Protein AF-A0A931K8C9-F1 (afdb_monomer)

Foldseek 3Di:
DDLAQAFDWAQFALVLVQLLLQLLLLQQVQPPVQAANPDDADQAAFQVNSCSNRVDDDQQVRVVVVCVLQVHDDDSVLSCVQCPPRRPHGSNSVSVSSSVTHTQTEQDFDDDPRDTDQLVSLLSNLLNLVVVVVDPSVPADQADWCWVVCQVPVCSCSGVSCSNFRPLWAHKDFAQPQLVVLVVLLVVLVVLLVCCVVVVVVVSNVVSVVSNVVSVVSNVCSVPPNGTPTIDGPPDTGSSSSSVSSSVRRPPPDPPDPPDDDD

Radius of gyration: 22.92 Å; Cα contacts (8 Å, |Δi|>4): 379; chains: 1; bounding box: 67×32×74 Å

Mean predicted aligned error: 5.8 Å

Nearest PDB structures (foldseek):
  1f4m-assembly2_D  TM=9.626E-01  e=7.273E+00  Escherichia coli
  1f4n-assembly1_A  TM=9.643E-01  e=9.456E+00  Escherichia coli

pLDDT: mean 92.47, std 12.46, range [37.66, 98.75]

Sequence (263 aa):
MEVRYPTIDKPATPKYILAVLQDMQRQQCQHDPEANPGAKLSFETTVAEWRDACDLLGWRELGRAYNQLWAIACSDEDWRTVLEPASQRRLAEVCHLIAARVARPTVRPSRMLGSTCAPAGAFLTIRSLLHDAGAPACEIAPSTLLAPYTRRFTEVFLGPISRLAPGALPPVRILTPVYDAAIWGILVAVVCLLVGACSGAHLLTVSGVVLFASAYALTWYAARCLLPASVEFGELRTFRDLAVVVAGGSPAEPDAAADGGGM

Secondary structure (DSSP, 8-state):
--S--PPEEEE--HHHHHHHHHHHHHHHTTT-SSS-TT----TT-BHHHHHHHTTPPPHHHHHHHHHHHHT----HHHHHHHHSSTTT-BHHHHHHHHHTT-EEEEPPPEEETTEEEHHHHHHHHHHHHHHHTT--GGG--TTSBSHHHHHHSHHHIIIIIGGGSTTTSPPEEEE-HHHHHHHHHHHHHHHHHHHHHHHT-HHHHHHHHHHHHHHHHHHHHHHHH---SEEEETT--BHHHHHHHHHHHS-------------

Structure (mmCIF, N/CA/C/O backbone):
data_AF-A0A931K8C9-F1
#
_entry.id   AF-A0A931K8C9-F1
#
loop_
_atom_site.group_PDB
_atom_site.id
_atom_site.type_symbol
_atom_site.label_atom_id
_atom_site.label_alt_id
_atom_site.label_comp_id
_atom_site.label_asym_id
_atom_site.label_entity_id
_atom_site.label_seq_id
_atom_site.pdbx_PDB_ins_code
_atom_site.Cartn_x
_atom_site.Cartn_y
_atom_site.Cartn_z
_atom_site.occupancy
_atom_site.B_iso_or_equiv
_atom_site.auth_seq_id
_atom_site.auth_comp_id
_atom_site.auth_asym_id
_atom_site.auth_atom_id
_atom_site.pdbx_PDB_model_num
ATOM 1 N N . MET A 1 1 ? -1.424 -14.897 28.166 1.00 61.16 1 MET A N 1
ATOM 2 C CA . MET A 1 1 ? -2.207 -13.734 27.697 1.00 61.16 1 MET A CA 1
ATOM 3 C C . MET A 1 1 ? -2.709 -14.063 26.307 1.00 61.16 1 MET A C 1
ATOM 5 O O . MET A 1 1 ? -1.902 -14.500 25.497 1.00 61.16 1 MET A O 1
ATOM 9 N N . GLU A 1 2 ? -4.011 -13.947 26.060 1.00 68.62 2 GLU A N 1
ATOM 10 C CA . GLU A 1 2 ? -4.602 -14.310 24.769 1.00 68.62 2 GLU A CA 1
ATOM 11 C C . GLU A 1 2 ? -4.015 -13.425 23.655 1.00 68.62 2 GLU A C 1
ATOM 13 O O . GLU A 1 2 ? -3.914 -12.202 23.795 1.00 68.62 2 GLU A O 1
ATOM 18 N N . VAL A 1 3 ? -3.513 -14.059 22.593 1.00 79.00 3 VAL A N 1
ATOM 19 C CA . VAL A 1 3 ? -2.871 -13.362 21.466 1.00 79.00 3 VAL A CA 1
ATOM 20 C C . VAL A 1 3 ? -3.926 -12.756 20.540 1.00 79.00 3 VAL A C 1
ATOM 22 O O . VAL A 1 3 ? -3.682 -11.714 19.937 1.00 79.00 3 VAL A O 1
ATOM 25 N N . ARG A 1 4 ? -5.115 -13.367 20.496 1.00 86.38 4 ARG A N 1
ATOM 26 C CA . ARG A 1 4 ? -6.250 -12.888 19.716 1.00 86.38 4 ARG A CA 1
ATOM 27 C C . ARG A 1 4 ? -6.894 -11.693 20.397 1.00 86.38 4 ARG A C 1
ATOM 29 O O . ARG A 1 4 ? -7.417 -11.785 21.505 1.00 86.38 4 ARG A O 1
ATOM 36 N N . TYR A 1 5 ? -6.862 -10.573 19.698 1.00 87.56 5 TYR A N 1
ATOM 37 C CA . TYR A 1 5 ? -7.519 -9.342 20.097 1.00 87.56 5 TYR A CA 1
ATOM 38 C C . TYR A 1 5 ? -8.038 -8.670 18.822 1.00 87.56 5 TYR A C 1
ATOM 40 O O . TYR A 1 5 ? -7.409 -7.737 18.317 1.00 87.56 5 TYR A O 1
ATOM 48 N N . PRO A 1 6 ? -9.125 -9.214 18.239 1.00 89.19 6 PRO A N 1
ATOM 49 C CA . PRO A 1 6 ? -9.592 -8.793 16.929 1.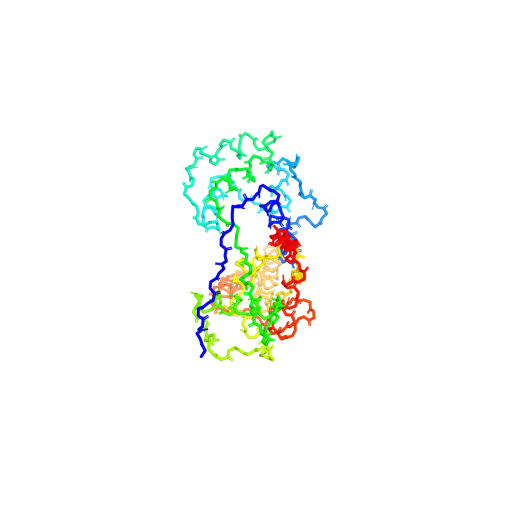00 89.19 6 PRO A CA 1
ATOM 50 C C . PRO A 1 6 ? -10.070 -7.341 16.956 1.00 89.19 6 PRO A C 1
ATOM 52 O O . PRO A 1 6 ? -10.457 -6.803 18.002 1.00 89.19 6 PRO A O 1
ATOM 55 N N . THR A 1 7 ? -10.059 -6.724 15.780 1.00 90.75 7 THR A N 1
ATOM 56 C CA . THR A 1 7 ? -10.667 -5.415 15.546 1.00 90.75 7 THR A CA 1
ATOM 57 C C . THR A 1 7 ? -12.168 -5.452 15.815 1.00 90.75 7 THR A C 1
ATOM 59 O O . THR A 1 7 ? -12.806 -6.503 15.771 1.00 90.75 7 THR A O 1
ATOM 62 N N . ILE A 1 8 ? -12.741 -4.280 16.088 1.00 90.69 8 ILE A N 1
ATOM 63 C CA . ILE A 1 8 ? -14.188 -4.086 16.018 1.00 90.69 8 ILE A CA 1
ATOM 64 C C . ILE A 1 8 ? -14.510 -3.568 14.623 1.00 90.69 8 ILE A C 1
ATOM 66 O O . ILE A 1 8 ? -13.986 -2.530 14.206 1.00 90.69 8 ILE A O 1
ATOM 70 N N . ASP A 1 9 ? -15.397 -4.268 13.935 1.00 92.00 9 ASP A N 1
ATOM 71 C CA . ASP A 1 9 ? -15.850 -3.897 12.605 1.00 92.00 9 ASP A CA 1
ATOM 72 C C . ASP A 1 9 ? -16.972 -2.863 12.706 1.00 92.00 9 ASP A C 1
ATOM 74 O O . ASP A 1 9 ? -18.010 -3.092 13.330 1.00 92.00 9 ASP A O 1
ATOM 78 N N . LYS A 1 10 ? -16.751 -1.694 12.100 1.00 92.19 10 LYS A N 1
ATOM 79 C CA . LYS A 1 10 ? -17.771 -0.654 11.920 1.00 92.19 10 LYS A CA 1
ATOM 80 C C . LYS A 1 10 ? -18.130 -0.537 10.438 1.00 92.19 10 LYS A C 1
ATOM 82 O O . LYS A 1 10 ? -17.285 -0.836 9.598 1.00 92.19 10 LYS A O 1
ATOM 87 N N . PRO A 1 11 ? -19.325 -0.052 10.070 1.00 94.06 11 PRO A N 1
ATOM 88 C CA . PRO A 1 11 ? -19.611 0.289 8.679 1.00 94.06 11 PRO A CA 1
ATOM 89 C C . PRO A 1 11 ? -18.558 1.261 8.129 1.00 94.06 11 PRO A C 1
ATOM 91 O O . PRO A 1 11 ? -18.242 2.274 8.764 1.00 94.06 11 PRO A O 1
ATOM 94 N N . ALA A 1 12 ? -17.984 0.951 6.967 1.00 96.31 12 ALA A N 1
ATOM 95 C CA . ALA A 1 12 ? -17.083 1.882 6.306 1.00 96.31 12 ALA A CA 1
ATOM 96 C C . ALA A 1 12 ? -17.859 3.061 5.710 1.00 96.31 12 ALA A C 1
ATOM 98 O O . ALA A 1 12 ? -19.031 2.963 5.355 1.00 96.31 12 ALA A O 1
ATOM 99 N N . THR A 1 13 ? -17.179 4.199 5.579 1.00 97.69 13 THR A N 1
ATOM 100 C CA . THR A 1 13 ? -17.722 5.379 4.899 1.00 97.69 13 THR A CA 1
ATOM 101 C C . THR A 1 13 ? -16.870 5.706 3.676 1.00 97.69 13 THR A C 1
ATOM 103 O O . THR A 1 13 ? -15.667 5.435 3.692 1.00 97.69 13 THR A O 1
ATOM 106 N N . PRO A 1 14 ? -17.425 6.361 2.642 1.00 98.44 14 PRO A N 1
ATOM 107 C CA . PRO A 1 14 ? -16.633 6.820 1.500 1.00 98.44 14 PRO A CA 1
ATOM 108 C C . PRO A 1 14 ? -15.454 7.712 1.915 1.00 98.44 14 PRO A C 1
ATOM 110 O O . PRO A 1 14 ? -14.390 7.650 1.309 1.00 98.44 14 PRO A O 1
ATOM 113 N N . LYS A 1 15 ? -15.613 8.503 2.989 1.00 98.25 15 LYS A N 1
ATOM 114 C CA . LYS A 1 15 ? -14.540 9.338 3.562 1.00 98.25 15 LYS A CA 1
ATOM 115 C C . LYS A 1 15 ? -13.397 8.502 4.127 1.00 98.25 15 LYS A C 1
ATOM 117 O O . LYS A 1 15 ? -12.242 8.854 3.929 1.00 98.25 15 LYS A O 1
ATOM 122 N N . TYR A 1 16 ? -13.714 7.400 4.807 1.00 97.94 16 TYR A N 1
ATOM 123 C CA . TYR A 1 16 ? -12.700 6.464 5.282 1.00 97.94 16 TYR A CA 1
ATOM 124 C C . TYR A 1 16 ? -11.946 5.816 4.114 1.00 97.94 16 TYR A C 1
ATOM 126 O O . TYR A 1 16 ? -10.721 5.775 4.146 1.00 97.94 16 TYR A O 1
ATOM 134 N N . ILE A 1 17 ? -12.655 5.376 3.067 1.00 98.50 17 ILE A N 1
ATOM 135 C CA . ILE A 1 17 ? -12.011 4.789 1.883 1.00 98.50 17 ILE A CA 1
ATOM 136 C C . ILE A 1 17 ? -11.087 5.802 1.207 1.00 98.50 17 ILE A C 1
ATOM 138 O O . ILE A 1 17 ? -9.930 5.481 0.957 1.00 98.50 17 ILE A O 1
ATOM 142 N N . LEU A 1 18 ? -11.546 7.041 0.999 1.00 98.62 18 LEU A N 1
ATOM 143 C CA . LEU A 1 18 ? -10.706 8.104 0.446 1.00 98.62 18 LEU A CA 1
ATOM 144 C C . LEU A 1 18 ? -9.451 8.344 1.300 1.00 98.62 18 LEU A C 1
ATOM 146 O O . LEU A 1 18 ? -8.366 8.469 0.743 1.00 98.62 18 LEU A O 1
ATOM 150 N N . ALA A 1 19 ? -9.576 8.359 2.630 1.00 98.19 19 ALA A N 1
ATOM 151 C CA . ALA A 1 19 ? -8.429 8.521 3.525 1.00 98.19 19 ALA A CA 1
ATOM 152 C C . ALA A 1 19 ? -7.418 7.367 3.398 1.00 98.19 19 ALA A C 1
ATOM 154 O O . ALA A 1 19 ? -6.213 7.605 3.434 1.00 98.19 19 ALA A O 1
ATOM 155 N N . VAL A 1 20 ? -7.888 6.128 3.201 1.00 98.12 20 VAL A N 1
ATOM 156 C CA . VAL A 1 20 ? -7.007 4.981 2.920 1.00 98.12 20 VAL A CA 1
ATOM 157 C C . VAL A 1 20 ? -6.306 5.146 1.574 1.00 98.12 20 VAL A C 1
ATOM 159 O O . VAL A 1 20 ? -5.100 4.950 1.507 1.00 98.12 20 VAL A O 1
ATOM 162 N N . LEU A 1 21 ? -7.017 5.556 0.520 1.00 98.12 21 LEU A N 1
ATOM 163 C CA . LEU A 1 21 ? -6.417 5.784 -0.801 1.00 98.12 21 LEU A CA 1
ATOM 164 C C . LEU A 1 21 ? -5.355 6.891 -0.776 1.00 98.12 21 LEU A C 1
ATOM 166 O O . LEU A 1 21 ? -4.286 6.734 -1.358 1.00 98.12 21 LEU A O 1
ATOM 170 N N . GLN A 1 22 ? -5.632 7.988 -0.070 1.00 98.25 22 GLN A N 1
ATOM 171 C CA . GLN A 1 22 ? -4.677 9.077 0.139 1.00 98.25 22 GLN A CA 1
ATOM 172 C C . GLN A 1 22 ? -3.433 8.600 0.895 1.00 98.25 22 GLN A C 1
ATOM 174 O O . GLN A 1 22 ? -2.314 8.970 0.541 1.00 98.25 22 GLN A O 1
ATOM 179 N N . ASP A 1 23 ? -3.609 7.772 1.929 1.00 97.69 23 ASP A N 1
ATOM 180 C CA . ASP A 1 23 ? -2.483 7.202 2.667 1.00 97.69 23 ASP A CA 1
ATOM 181 C C . ASP A 1 23 ? -1.665 6.242 1.794 1.00 97.69 23 ASP A C 1
ATOM 183 O O . ASP A 1 23 ? -0.441 6.337 1.758 1.00 97.69 23 ASP A O 1
ATOM 187 N N . MET A 1 24 ? -2.327 5.378 1.019 1.00 96.94 24 MET A N 1
ATOM 188 C CA . MET A 1 24 ? -1.664 4.481 0.070 1.00 96.94 24 MET A CA 1
ATOM 189 C C . MET A 1 24 ? -0.827 5.256 -0.948 1.00 96.94 24 MET A C 1
ATOM 191 O O . MET A 1 24 ? 0.353 4.953 -1.090 1.00 96.94 24 MET A O 1
ATOM 195 N N . GLN A 1 25 ? -1.387 6.294 -1.579 1.00 96.94 25 GLN A N 1
ATOM 196 C CA . GLN A 1 25 ? -0.639 7.166 -2.490 1.00 96.94 25 GLN A CA 1
ATOM 197 C C . GLN A 1 25 ? 0.575 7.783 -1.783 1.00 96.94 25 GLN A C 1
ATOM 199 O O . GLN A 1 25 ? 1.693 7.720 -2.287 1.00 96.94 25 GLN A O 1
ATOM 204 N N . ARG A 1 26 ? 0.379 8.355 -0.589 1.00 96.44 26 ARG A N 1
ATOM 205 C CA . ARG A 1 26 ? 1.457 8.985 0.186 1.00 96.44 26 ARG A CA 1
ATOM 206 C C . ARG A 1 26 ? 2.614 8.018 0.462 1.00 96.44 26 ARG A C 1
ATOM 208 O O . ARG A 1 26 ? 3.772 8.437 0.412 1.00 96.44 26 ARG A O 1
ATOM 215 N N . GLN A 1 27 ? 2.305 6.757 0.767 1.00 96.62 27 GLN A N 1
ATOM 216 C CA . GLN A 1 27 ? 3.305 5.710 0.990 1.00 96.62 27 GLN A CA 1
ATOM 217 C C . GLN A 1 27 ? 3.942 5.224 -0.321 1.00 96.62 27 GLN A C 1
ATOM 219 O O . GLN A 1 27 ? 5.152 5.003 -0.355 1.00 96.62 27 GLN A O 1
ATOM 224 N N . GLN A 1 28 ? 3.163 5.102 -1.400 1.00 95.44 28 GLN A N 1
ATOM 225 C CA . GLN A 1 28 ? 3.636 4.708 -2.731 1.00 95.44 28 GLN A CA 1
ATOM 226 C C . GLN A 1 28 ? 4.671 5.696 -3.279 1.00 95.44 28 GLN A C 1
ATOM 228 O O . GLN A 1 28 ? 5.755 5.277 -3.678 1.00 95.44 28 GLN A O 1
ATOM 233 N N . CYS A 1 29 ? 4.424 7.004 -3.156 1.00 95.81 29 CYS A N 1
ATOM 234 C CA . CYS A 1 29 ? 5.359 8.054 -3.581 1.00 95.81 29 CYS A CA 1
ATOM 235 C C . CYS A 1 29 ? 6.737 8.005 -2.882 1.00 95.81 29 CYS A C 1
ATOM 237 O O . CYS A 1 29 ? 7.622 8.780 -3.234 1.00 95.81 29 CYS A O 1
ATOM 239 N N . GLN A 1 30 ? 6.934 7.157 -1.862 1.00 94.94 30 GLN A N 1
ATOM 240 C CA . GLN A 1 30 ? 8.249 6.965 -1.235 1.00 94.94 30 GLN A CA 1
ATOM 241 C C . GLN A 1 30 ? 9.162 6.004 -2.003 1.00 94.94 30 GLN A C 1
ATOM 243 O O . GLN A 1 30 ? 10.367 5.999 -1.757 1.00 94.94 30 GLN A O 1
ATOM 248 N N . HIS A 1 31 ? 8.608 5.157 -2.870 1.00 89.56 31 HIS A N 1
ATOM 249 C CA . HIS A 1 31 ? 9.360 4.085 -3.529 1.00 89.56 31 HIS A CA 1
ATOM 250 C C . HIS A 1 31 ? 9.002 3.885 -5.002 1.00 89.56 31 HIS A C 1
ATOM 252 O O . HIS A 1 31 ? 9.766 3.243 -5.718 1.00 89.56 31 HIS A O 1
ATOM 258 N N . ASP A 1 32 ? 7.887 4.445 -5.456 1.00 91.50 32 ASP A N 1
ATOM 259 C CA . ASP A 1 32 ? 7.5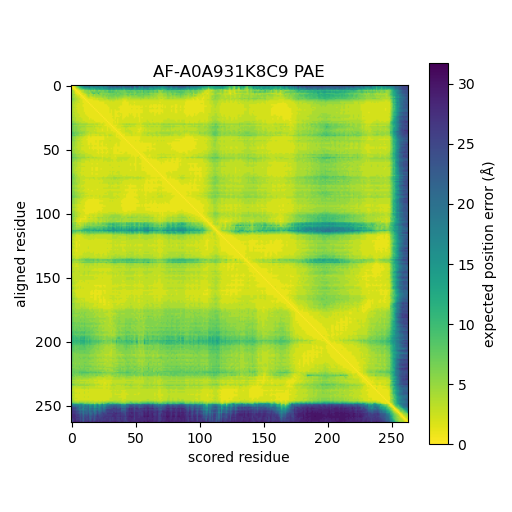00 4.469 -6.857 1.00 91.50 32 ASP A CA 1
ATOM 260 C C . ASP A 1 32 ? 7.856 5.834 -7.479 1.00 91.50 32 ASP A C 1
ATOM 262 O O . ASP A 1 32 ? 7.278 6.850 -7.076 1.00 91.50 32 ASP A O 1
ATOM 266 N N . PRO A 1 33 ? 8.822 5.893 -8.416 1.00 88.88 33 PRO A N 1
ATOM 267 C CA . PRO A 1 33 ? 9.215 7.138 -9.070 1.00 88.88 33 PRO A CA 1
ATOM 268 C C . PRO A 1 33 ? 8.173 7.668 -10.065 1.00 88.88 33 PRO A C 1
ATOM 270 O O . PRO A 1 33 ? 8.271 8.833 -10.450 1.00 88.88 33 PRO A O 1
ATOM 273 N N . GLU A 1 34 ? 7.216 6.843 -10.500 1.00 93.06 34 GLU A N 1
ATOM 274 C CA . GLU A 1 34 ? 6.160 7.238 -11.441 1.00 93.06 34 GLU A CA 1
ATOM 275 C C . GLU A 1 34 ? 4.955 7.852 -10.711 1.00 93.06 34 GLU A C 1
ATOM 277 O O . GLU A 1 34 ? 4.233 8.679 -11.272 1.00 93.06 34 GLU A O 1
ATOM 282 N N . ALA A 1 35 ? 4.785 7.546 -9.420 1.00 94.62 35 ALA A N 1
ATOM 283 C CA . ALA A 1 35 ? 3.744 8.141 -8.591 1.00 94.62 35 ALA A CA 1
ATOM 284 C C . ALA A 1 35 ? 3.976 9.648 -8.359 1.00 94.62 35 ALA A C 1
ATOM 286 O O . ALA A 1 35 ? 5.061 10.098 -7.985 1.00 94.62 35 ALA A O 1
ATOM 287 N N . ASN A 1 36 ? 2.922 10.452 -8.521 1.00 94.88 36 ASN A N 1
ATOM 288 C CA . ASN A 1 36 ? 2.998 11.908 -8.425 1.00 94.88 36 ASN A CA 1
ATOM 289 C C . ASN A 1 36 ? 2.838 12.391 -6.964 1.00 94.88 36 ASN A C 1
ATOM 291 O O . ASN A 1 36 ? 1.717 12.385 -6.435 1.00 94.88 36 ASN A O 1
ATOM 295 N N . PRO A 1 37 ? 3.897 12.914 -6.308 1.00 93.25 37 PRO A N 1
ATOM 296 C CA . PRO A 1 37 ? 3.817 13.395 -4.926 1.00 93.25 37 PRO A CA 1
ATOM 297 C C . PRO A 1 37 ? 3.020 14.700 -4.771 1.00 93.25 37 PRO A C 1
ATOM 299 O O . PRO A 1 37 ? 2.624 15.051 -3.660 1.00 93.25 37 PRO A O 1
ATOM 302 N N . GLY A 1 38 ? 2.799 15.444 -5.860 1.00 93.94 38 GLY A N 1
ATOM 303 C CA . GLY A 1 38 ? 2.030 16.689 -5.864 1.00 93.94 38 GLY A CA 1
ATOM 304 C C . GLY A 1 38 ? 0.522 16.487 -6.029 1.00 93.94 38 GLY A C 1
ATOM 305 O O . GLY A 1 38 ? -0.252 17.403 -5.735 1.00 93.94 38 GLY A O 1
ATOM 306 N N . ALA A 1 39 ? 0.091 15.308 -6.483 1.00 95.62 39 ALA A N 1
ATOM 307 C CA . ALA A 1 39 ? -1.319 15.011 -6.683 1.00 95.62 39 ALA A CA 1
ATOM 308 C C . ALA A 1 39 ? -2.050 14.884 -5.339 1.00 95.62 39 ALA A C 1
ATOM 310 O O . ALA A 1 39 ? -1.593 14.206 -4.419 1.00 95.62 39 ALA A O 1
ATOM 311 N N . LYS A 1 40 ? -3.214 15.529 -5.228 1.00 95.69 40 LYS A N 1
ATOM 312 C CA . LYS A 1 40 ? -4.066 15.492 -4.032 1.00 95.69 40 LYS A CA 1
ATOM 313 C C . LYS A 1 40 ? -5.382 14.817 -4.377 1.00 95.69 40 LYS A C 1
ATOM 315 O O . LYS A 1 40 ? -6.267 15.450 -4.950 1.00 95.69 40 LYS A O 1
ATOM 320 N N . LEU A 1 41 ? -5.509 13.542 -4.021 1.00 98.12 41 LEU A N 1
ATOM 321 C CA . LEU A 1 41 ? -6.743 12.803 -4.264 1.00 98.12 41 LEU A CA 1
ATOM 322 C C . LEU A 1 41 ? -7.892 13.397 -3.450 1.00 98.12 41 LEU A C 1
ATOM 324 O O . LEU A 1 41 ? -7.760 13.691 -2.261 1.00 98.12 41 LEU A O 1
ATOM 328 N N . SER A 1 42 ? -9.038 13.550 -4.094 1.00 98.56 42 SER A N 1
ATOM 329 C CA . SER A 1 42 ? -10.290 13.991 -3.492 1.00 98.56 42 SER A CA 1
ATOM 330 C C . SER A 1 42 ? -11.449 13.229 -4.127 1.00 98.56 42 SER A C 1
ATOM 332 O O . SER A 1 42 ? -11.263 12.496 -5.095 1.00 98.56 42 SER A O 1
ATOM 334 N N . PHE A 1 43 ? -12.667 13.420 -3.625 1.00 98.75 43 PHE A N 1
ATOM 335 C CA . PHE A 1 43 ? -13.854 12.859 -4.273 1.00 98.75 43 PHE A CA 1
ATOM 336 C C . PHE A 1 43 ? -14.069 13.367 -5.700 1.00 98.75 43 PHE A C 1
ATOM 338 O O . PHE A 1 43 ? -14.664 12.657 -6.505 1.00 98.75 43 PHE A O 1
ATOM 345 N N . GLU A 1 44 ? -13.560 14.559 -6.011 1.00 98.62 44 GLU A N 1
ATOM 346 C CA . GLU A 1 44 ? -13.699 15.176 -7.325 1.00 98.62 44 GLU A CA 1
ATOM 347 C C . GLU A 1 44 ? -12.669 14.674 -8.337 1.00 98.62 44 GLU A C 1
ATOM 349 O O . GLU A 1 44 ? -12.894 14.827 -9.536 1.00 98.62 44 GLU A O 1
ATOM 354 N N . THR A 1 45 ? -11.580 14.054 -7.875 1.00 98.69 45 THR A N 1
ATOM 355 C CA . THR A 1 45 ? -10.538 13.493 -8.740 1.00 98.69 45 THR A CA 1
ATOM 356 C C . THR A 1 45 ? -11.145 12.457 -9.680 1.00 98.69 45 THR A C 1
ATOM 358 O O . THR A 1 45 ? -11.857 11.548 -9.243 1.00 98.69 45 THR A O 1
ATOM 361 N N . THR A 1 46 ? -10.884 12.596 -10.975 1.00 98.75 46 THR A N 1
ATOM 362 C CA . THR A 1 46 ? -11.322 11.624 -11.978 1.00 98.75 46 THR A CA 1
ATOM 363 C C . THR A 1 46 ? -10.528 10.325 -11.857 1.00 98.75 46 THR A C 1
ATOM 365 O O . THR A 1 46 ? -9.413 10.298 -11.337 1.00 98.75 46 THR A O 1
ATOM 368 N N . VAL A 1 47 ? -11.078 9.220 -12.357 1.00 98.69 47 VAL A N 1
ATOM 369 C CA . VAL A 1 47 ? -10.366 7.935 -12.370 1.00 98.69 47 VAL A CA 1
ATOM 370 C C . VAL A 1 47 ? -9.102 8.018 -13.231 1.00 98.69 47 VAL A C 1
ATOM 372 O O . VAL A 1 47 ? -8.096 7.421 -12.868 1.00 98.69 47 VAL A O 1
ATOM 375 N N . ALA A 1 48 ? -9.116 8.781 -14.326 1.00 98.56 48 ALA A N 1
ATOM 376 C CA . ALA A 1 48 ? -7.935 9.010 -15.157 1.00 98.56 48 ALA A CA 1
ATOM 377 C C . ALA A 1 48 ? -6.815 9.720 -14.378 1.00 98.56 48 ALA A C 1
ATOM 379 O O . ALA A 1 48 ? -5.696 9.219 -14.350 1.00 98.56 48 ALA A O 1
ATOM 380 N N . GLU A 1 49 ? -7.125 10.826 -13.693 1.00 98.56 49 GLU A N 1
ATOM 381 C CA . GLU A 1 49 ? -6.157 11.550 -12.852 1.00 98.56 49 GLU A CA 1
ATOM 382 C C . GLU A 1 49 ? -5.649 10.693 -11.694 1.00 98.56 49 GLU A C 1
ATOM 384 O O . GLU A 1 49 ? -4.477 10.753 -11.345 1.00 98.56 49 GLU A O 1
ATOM 389 N N . TRP A 1 50 ? -6.522 9.890 -11.084 1.00 98.44 50 TRP A N 1
ATOM 390 C CA . TRP A 1 50 ? -6.124 8.984 -10.014 1.00 98.44 50 TRP A CA 1
ATOM 391 C C . TRP A 1 50 ? -5.168 7.895 -10.510 1.00 98.44 50 TRP A C 1
ATOM 393 O O . TRP A 1 50 ? -4.176 7.615 -9.840 1.00 98.44 50 TRP A O 1
ATOM 403 N N . ARG A 1 51 ? -5.440 7.299 -11.680 1.00 97.94 51 ARG A N 1
ATOM 404 C CA . ARG A 1 51 ? -4.539 6.303 -12.275 1.00 97.94 51 ARG A CA 1
ATOM 405 C C . ARG A 1 51 ? -3.183 6.899 -12.612 1.00 97.94 51 ARG A C 1
ATOM 407 O O . ARG A 1 51 ? -2.185 6.286 -12.269 1.00 97.94 51 ARG A O 1
ATOM 414 N N . ASP A 1 52 ? -3.165 8.082 -13.214 1.00 97.62 52 ASP A N 1
ATOM 415 C CA . ASP A 1 52 ? -1.935 8.813 -13.530 1.00 97.62 52 ASP A CA 1
ATOM 416 C C . ASP A 1 52 ? -1.143 9.164 -12.259 1.00 97.62 52 ASP A C 1
ATOM 418 O O . ASP A 1 52 ? 0.050 8.907 -12.161 1.00 97.62 52 ASP A O 1
ATOM 422 N N . ALA A 1 53 ? -1.822 9.660 -11.222 1.00 97.25 53 ALA A N 1
ATOM 423 C CA . ALA A 1 53 ? -1.182 10.056 -9.970 1.00 97.25 53 ALA A CA 1
ATOM 424 C C . ALA A 1 53 ? -0.531 8.900 -9.194 1.00 97.25 53 ALA A C 1
ATOM 426 O O . ALA A 1 53 ? 0.332 9.153 -8.350 1.00 97.25 53 ALA A O 1
ATOM 427 N N . CYS A 1 54 ? -0.978 7.665 -9.413 1.00 96.75 54 CYS A N 1
ATOM 428 C CA . CYS A 1 54 ? -0.565 6.489 -8.651 1.00 96.75 54 CYS A CA 1
ATOM 429 C C . CYS A 1 54 ? -0.038 5.356 -9.548 1.00 96.75 54 CYS A C 1
ATOM 431 O O . CYS A 1 54 ? -0.065 4.215 -9.097 1.00 96.75 54 CYS A O 1
ATOM 433 N N . ASP A 1 55 ? 0.347 5.645 -10.798 1.00 96.25 55 ASP A N 1
ATOM 434 C CA . ASP A 1 55 ? 0.781 4.655 -11.803 1.00 96.25 55 ASP A CA 1
ATOM 435 C C . ASP A 1 55 ? -0.058 3.355 -11.785 1.00 96.25 55 ASP A C 1
ATOM 437 O O . ASP A 1 55 ? 0.411 2.233 -11.581 1.00 96.25 55 ASP A O 1
ATOM 441 N N . LEU A 1 56 ? -1.383 3.508 -11.870 1.00 95.88 56 LEU A N 1
ATOM 442 C CA . LEU A 1 56 ? -2.296 2.376 -11.716 1.00 95.88 56 LEU A CA 1
ATOM 443 C C . LEU A 1 56 ? -2.579 1.676 -13.043 1.00 95.88 56 LEU A C 1
ATOM 445 O O . LEU A 1 56 ? -2.729 2.282 -14.104 1.00 95.88 56 LEU A O 1
ATOM 449 N N . LEU A 1 57 ? -2.811 0.369 -12.926 1.00 95.38 57 LEU A N 1
ATOM 450 C CA . LEU A 1 57 ? -3.229 -0.506 -14.016 1.00 95.38 57 LEU A CA 1
ATOM 451 C C . LEU A 1 57 ? -4.566 -0.083 -14.659 1.00 95.38 57 LEU A C 1
ATOM 453 O O . LEU A 1 57 ? -5.365 0.689 -14.117 1.00 95.38 57 LEU A O 1
ATOM 457 N N . GLY A 1 58 ? -4.856 -0.696 -15.810 1.00 96.31 58 GLY A N 1
ATOM 458 C CA . GLY A 1 58 ? -6.161 -0.622 -16.464 1.00 96.31 58 GLY A CA 1
ATOM 459 C C . GLY A 1 58 ? -7.316 -1.093 -15.569 1.00 96.31 58 GLY A C 1
ATOM 460 O O . GLY A 1 58 ? -7.133 -1.809 -14.585 1.00 96.31 58 GLY A O 1
ATOM 461 N N . TRP A 1 59 ? -8.543 -0.685 -15.913 1.00 98.00 59 TRP A N 1
ATOM 462 C CA . TRP A 1 59 ? -9.710 -0.814 -15.028 1.00 98.00 59 TRP A CA 1
ATOM 463 C C . TRP A 1 59 ? -9.994 -2.237 -14.534 1.00 98.00 59 TRP A C 1
ATOM 465 O O . TRP A 1 59 ? -10.459 -2.406 -13.408 1.00 98.00 59 TRP A O 1
ATOM 475 N N . ARG A 1 60 ? -9.740 -3.258 -15.359 1.00 97.94 60 ARG A N 1
ATOM 476 C CA . ARG A 1 60 ? -10.083 -4.646 -15.032 1.00 97.94 60 ARG A CA 1
ATOM 477 C C . ARG A 1 60 ? -9.115 -5.214 -14.003 1.00 97.94 60 ARG A C 1
ATOM 479 O O . ARG A 1 60 ? -9.533 -5.787 -13.001 1.00 97.94 60 ARG A O 1
ATOM 486 N N . GLU A 1 61 ? -7.825 -5.037 -14.243 1.00 98.19 61 GLU A N 1
ATOM 487 C CA . GLU A 1 61 ? -6.754 -5.449 -13.344 1.00 98.19 61 GLU A CA 1
ATOM 488 C C . GLU A 1 61 ? -6.832 -4.659 -12.036 1.00 98.19 61 GLU A C 1
ATOM 490 O O . GLU A 1 61 ? -6.744 -5.251 -10.961 1.00 98.19 61 GLU A O 1
ATOM 495 N N . LEU A 1 62 ? -7.113 -3.354 -12.125 1.00 97.75 62 LEU A N 1
ATOM 496 C CA . LEU A 1 62 ? -7.341 -2.494 -10.971 1.00 97.75 62 LEU A CA 1
ATOM 497 C C . LEU A 1 62 ? -8.520 -2.991 -10.124 1.00 97.75 62 LEU A C 1
ATOM 499 O O . LEU A 1 62 ? -8.355 -3.222 -8.931 1.00 97.75 62 LEU A O 1
ATOM 503 N N . GLY A 1 63 ? -9.688 -3.242 -10.722 1.00 98.06 63 GLY A N 1
ATOM 504 C CA . GLY A 1 63 ? -10.847 -3.771 -9.995 1.00 98.06 63 GLY A CA 1
ATOM 505 C C . GLY A 1 63 ? -10.552 -5.095 -9.277 1.00 98.06 63 GLY A C 1
ATOM 506 O O . GLY A 1 63 ? -10.902 -5.277 -8.110 1.00 98.06 63 GLY A O 1
ATOM 507 N N . ARG A 1 64 ? -9.819 -6.008 -9.926 1.00 97.69 64 ARG A N 1
ATOM 508 C CA . ARG A 1 64 ? -9.399 -7.283 -9.315 1.00 97.69 64 ARG A CA 1
ATOM 509 C C . ARG A 1 64 ? -8.412 -7.091 -8.166 1.00 97.69 64 ARG A C 1
ATOM 511 O O . ARG A 1 64 ? -8.564 -7.747 -7.137 1.00 97.69 64 ARG A O 1
ATOM 518 N N . ALA A 1 65 ? -7.444 -6.189 -8.315 1.00 96.88 65 ALA A N 1
ATOM 519 C CA . ALA A 1 65 ? -6.521 -5.838 -7.240 1.00 96.88 65 ALA A CA 1
ATOM 520 C C . ALA A 1 65 ? -7.279 -5.260 -6.033 1.00 96.88 65 ALA A C 1
ATOM 522 O O . ALA A 1 65 ? -7.016 -5.638 -4.894 1.00 96.88 65 ALA A O 1
ATOM 523 N N . TYR A 1 66 ? -8.293 -4.425 -6.275 1.00 97.38 66 TYR A N 1
ATOM 524 C CA . TYR A 1 66 ? -9.140 -3.872 -5.218 1.00 97.38 66 TYR A CA 1
ATOM 525 C C . TYR A 1 66 ? -10.036 -4.924 -4.554 1.00 97.38 66 TYR A C 1
ATOM 527 O O . TYR A 1 66 ? -10.178 -4.902 -3.333 1.00 97.38 66 TYR A O 1
ATOM 535 N N . ASN A 1 67 ? -10.573 -5.894 -5.300 1.00 97.94 67 ASN A N 1
ATOM 536 C CA . ASN A 1 67 ? -11.261 -7.045 -4.706 1.00 97.94 67 ASN A CA 1
ATOM 537 C C . ASN A 1 67 ? -10.356 -7.791 -3.711 1.00 97.94 67 ASN A C 1
ATOM 539 O O . ASN A 1 67 ? -10.795 -8.114 -2.610 1.00 97.94 67 ASN A O 1
ATOM 543 N N . GLN A 1 68 ? -9.086 -8.018 -4.064 1.00 95.62 68 GLN A N 1
ATOM 544 C CA . GLN A 1 68 ? -8.119 -8.682 -3.182 1.00 95.62 68 GLN A CA 1
ATOM 545 C C . GLN A 1 68 ? -7.763 -7.818 -1.966 1.00 95.62 68 GLN A C 1
ATOM 547 O O . GLN A 1 68 ? -7.852 -8.285 -0.832 1.00 95.62 68 GLN A O 1
ATOM 552 N N . LEU A 1 69 ? -7.419 -6.546 -2.187 1.00 94.75 69 LEU A N 1
ATOM 553 C CA . LEU A 1 69 ? -7.019 -5.604 -1.136 1.00 94.75 69 LEU A CA 1
ATOM 554 C C . LEU A 1 69 ? -8.098 -5.426 -0.056 1.00 94.75 69 LEU A C 1
ATOM 556 O O . LEU A 1 69 ? -7.804 -5.346 1.144 1.00 94.75 69 LEU A O 1
ATOM 560 N N . TRP A 1 70 ? -9.354 -5.344 -0.491 1.00 95.25 70 TRP A N 1
ATOM 561 C CA . TRP A 1 70 ? -10.508 -5.102 0.369 1.00 95.25 70 TRP A CA 1
ATOM 562 C C . TRP A 1 70 ? -11.254 -6.372 0.774 1.00 95.25 70 TRP A C 1
ATOM 564 O O . TRP A 1 70 ? -12.200 -6.278 1.550 1.00 95.25 70 TRP A O 1
ATOM 574 N N . ALA A 1 71 ? -10.829 -7.537 0.277 1.00 94.75 71 ALA A N 1
ATOM 575 C CA . ALA A 1 71 ? -11.515 -8.815 0.453 1.00 94.75 71 ALA A CA 1
ATOM 576 C C . ALA A 1 71 ? -13.014 -8.750 0.083 1.00 94.75 71 ALA A C 1
ATOM 578 O O . ALA A 1 71 ? -13.869 -9.277 0.795 1.00 94.75 71 ALA A O 1
ATOM 579 N N . ILE A 1 72 ? -13.333 -8.099 -1.042 1.00 96.50 72 ILE A N 1
ATOM 580 C CA . ILE A 1 72 ? -14.695 -7.987 -1.590 1.00 96.50 72 ILE A CA 1
ATOM 581 C C . ILE A 1 72 ? -14.823 -8.730 -2.919 1.00 96.50 72 ILE A C 1
ATOM 583 O O . ILE A 1 72 ? -13.840 -8.981 -3.612 1.00 96.50 72 ILE A O 1
ATOM 587 N N . ALA A 1 73 ? -16.058 -9.058 -3.290 1.00 96.62 73 ALA A N 1
ATOM 588 C CA . ALA A 1 73 ? -16.383 -9.760 -4.527 1.00 96.62 73 ALA A CA 1
ATOM 589 C C . ALA A 1 73 ? -17.281 -8.899 -5.432 1.00 96.62 73 ALA A C 1
ATOM 591 O O . ALA A 1 73 ? -18.457 -9.200 -5.619 1.00 96.62 73 ALA A O 1
ATOM 592 N N . CYS A 1 74 ? -16.740 -7.803 -5.972 1.00 97.62 74 CYS A N 1
ATOM 593 C CA . CYS A 1 74 ? -17.404 -7.037 -7.033 1.00 97.62 74 CYS A CA 1
ATOM 594 C C . CYS A 1 74 ? -17.159 -7.689 -8.399 1.00 97.62 74 CYS A C 1
ATOM 596 O O . CYS A 1 74 ? -16.061 -8.192 -8.662 1.00 97.62 74 CYS A O 1
ATOM 598 N N . SER A 1 75 ? -18.157 -7.646 -9.278 1.00 98.19 75 SER A N 1
ATOM 599 C CA . SER A 1 75 ? -18.013 -8.114 -10.658 1.00 98.19 75 SER A CA 1
ATOM 600 C C . SER A 1 75 ? -17.177 -7.145 -11.508 1.00 98.19 75 SER A C 1
ATOM 602 O O . SER A 1 75 ? -17.009 -5.973 -11.164 1.00 98.19 75 SER A O 1
ATOM 604 N N . ASP A 1 76 ? -16.679 -7.611 -12.659 1.00 98.19 76 ASP A N 1
ATOM 605 C CA . ASP A 1 76 ? -16.043 -6.727 -13.648 1.00 98.19 76 ASP A CA 1
ATOM 606 C C . ASP A 1 76 ? -17.031 -5.634 -14.121 1.00 98.19 76 ASP A C 1
ATOM 608 O O . ASP A 1 76 ? -16.611 -4.524 -14.433 1.00 98.19 76 ASP A O 1
ATOM 612 N N . GLU A 1 77 ? -18.341 -5.906 -14.147 1.00 98.25 77 GLU A N 1
ATOM 613 C CA . GLU A 1 77 ? -19.367 -4.917 -14.499 1.00 98.25 77 GLU A CA 1
ATOM 614 C C . GLU A 1 77 ? -19.522 -3.839 -13.418 1.00 98.25 77 GLU A C 1
ATOM 616 O O . GLU A 1 77 ? -19.485 -2.650 -13.743 1.00 98.25 77 GLU A O 1
ATOM 621 N N . ASP A 1 78 ? -19.578 -4.232 -12.140 1.00 98.38 78 ASP A N 1
ATOM 622 C CA . ASP A 1 78 ? -19.588 -3.291 -11.011 1.00 98.38 78 ASP A CA 1
ATOM 623 C C . ASP A 1 78 ? -18.374 -2.360 -11.078 1.00 98.38 78 ASP A C 1
ATOM 625 O O . ASP A 1 78 ? -18.510 -1.140 -10.989 1.00 98.38 78 ASP A O 1
ATOM 629 N N . TRP A 1 79 ? -17.183 -2.919 -11.304 1.00 98.50 79 TRP A N 1
ATOM 630 C CA . TRP A 1 79 ? -15.965 -2.124 -11.425 1.00 98.50 79 TRP A CA 1
ATOM 631 C C . TRP A 1 79 ? -15.984 -1.224 -12.650 1.00 98.50 79 TRP A C 1
ATOM 633 O O . TRP A 1 79 ? -15.651 -0.046 -12.548 1.00 98.50 79 TRP A O 1
ATOM 643 N N . ARG A 1 80 ? -16.419 -1.736 -13.802 1.00 98.50 80 ARG A N 1
ATOM 644 C CA . ARG A 1 80 ? -16.508 -0.943 -15.027 1.00 98.50 80 ARG A CA 1
ATOM 645 C C . ARG A 1 80 ? -17.429 0.261 -14.858 1.00 98.50 80 ARG A C 1
ATOM 647 O O . ARG A 1 80 ? -17.103 1.324 -15.376 1.00 98.50 80 ARG A O 1
ATOM 654 N N . THR A 1 81 ? -18.540 0.122 -14.133 1.00 98.44 81 THR A N 1
ATOM 655 C CA . THR A 1 81 ? -19.504 1.223 -13.960 1.00 98.44 81 THR A CA 1
ATOM 656 C C . THR A 1 81 ? -18.920 2.414 -13.202 1.00 98.44 81 THR A C 1
ATOM 658 O O . THR A 1 81 ? -19.305 3.541 -13.502 1.00 98.44 81 THR A O 1
ATOM 661 N N . VAL A 1 82 ? -17.972 2.192 -12.284 1.00 98.56 82 VAL A N 1
ATOM 662 C CA . VAL A 1 82 ? -17.322 3.262 -11.502 1.00 98.56 82 VAL A CA 1
ATOM 663 C C . VAL A 1 82 ? -15.926 3.629 -12.002 1.00 98.56 82 VAL A C 1
ATOM 665 O O . VAL A 1 82 ? -15.390 4.656 -11.603 1.00 98.56 82 VAL A O 1
ATOM 668 N N . LEU A 1 83 ? -15.316 2.803 -12.856 1.00 98.62 83 LEU A N 1
ATOM 669 C CA . LEU A 1 83 ? -13.964 3.018 -13.376 1.00 98.62 83 LEU A CA 1
ATOM 670 C C . LEU A 1 83 ? -13.930 3.515 -14.826 1.00 98.62 83 LEU A C 1
ATOM 672 O O . LEU A 1 83 ? -12.878 3.982 -15.261 1.00 98.62 83 LEU A O 1
ATOM 676 N N . GLU A 1 84 ? -15.034 3.413 -15.576 1.00 98.44 84 GLU A N 1
ATOM 677 C CA . GLU A 1 84 ? -15.103 3.813 -16.984 1.00 98.44 84 GLU A CA 1
ATOM 678 C C . GLU A 1 84 ? -16.366 4.644 -17.326 1.00 98.44 84 GLU A C 1
ATOM 680 O O . GLU A 1 84 ? -17.455 4.392 -16.793 1.00 98.44 84 GLU A O 1
ATOM 685 N N . PRO A 1 85 ? -16.262 5.625 -18.247 1.00 98.44 85 PRO A N 1
ATOM 686 C CA . PRO A 1 85 ? -15.028 6.111 -18.873 1.00 98.44 85 PRO A CA 1
ATOM 687 C C . PRO A 1 85 ? -14.155 6.891 -17.874 1.00 98.44 85 PRO A C 1
ATOM 689 O O . PRO A 1 85 ? -14.651 7.766 -17.158 1.00 98.44 85 PRO A O 1
ATOM 692 N N . ALA A 1 86 ? -12.855 6.583 -17.827 1.00 98.25 86 ALA A N 1
ATOM 693 C CA . ALA A 1 86 ? -11.961 7.061 -16.765 1.00 98.25 86 ALA A CA 1
ATOM 694 C C . ALA A 1 86 ? -11.867 8.598 -16.641 1.00 98.25 86 ALA A C 1
ATOM 696 O O . ALA A 1 86 ? -11.664 9.117 -15.547 1.00 98.25 86 ALA A O 1
ATOM 697 N N . SER A 1 87 ? -12.050 9.336 -17.739 1.00 98.12 87 SER A N 1
ATOM 698 C CA . SER A 1 87 ? -12.019 10.806 -17.755 1.00 98.12 87 SER A CA 1
ATOM 699 C C . SER A 1 87 ? -13.275 11.476 -17.187 1.00 98.12 87 SER A C 1
ATOM 701 O O . SER A 1 87 ? -13.268 12.683 -16.967 1.00 98.12 87 SER A O 1
ATOM 703 N N . GLN A 1 88 ? -14.361 10.726 -16.973 1.00 98.31 88 GLN A N 1
ATOM 704 C CA . GLN A 1 88 ? -15.635 11.262 -16.471 1.00 98.31 88 GLN A CA 1
ATOM 705 C C . GLN A 1 88 ? -15.974 10.729 -15.080 1.00 98.31 88 GLN A C 1
ATOM 707 O O . GLN A 1 88 ? -16.528 11.465 -14.263 1.00 98.31 88 GLN A O 1
ATOM 712 N N . ARG A 1 89 ? -15.655 9.455 -14.816 1.00 98.62 89 ARG A N 1
ATOM 713 C CA . ARG A 1 89 ? -15.905 8.824 -13.518 1.00 98.62 89 ARG A CA 1
ATOM 714 C C . ARG A 1 89 ? -15.021 9.417 -12.442 1.00 98.62 89 ARG A C 1
ATOM 716 O O . ARG A 1 89 ? -13.861 9.742 -12.695 1.00 98.62 89 ARG A O 1
ATOM 723 N N . ARG A 1 90 ? -15.571 9.536 -11.237 1.00 98.62 90 ARG A N 1
ATOM 724 C CA . ARG A 1 90 ? -14.918 10.191 -10.101 1.00 98.62 90 ARG A CA 1
ATOM 725 C C . ARG A 1 90 ? -14.595 9.207 -8.993 1.00 98.62 90 ARG A C 1
ATOM 727 O O . ARG A 1 90 ? -15.306 8.228 -8.769 1.00 98.62 90 ARG A O 1
ATOM 734 N N . LEU A 1 91 ? -13.560 9.525 -8.223 1.00 98.50 91 LEU A N 1
ATOM 735 C CA . LEU A 1 91 ? -13.127 8.722 -7.084 1.00 98.50 91 LEU A CA 1
ATOM 736 C C . LEU A 1 91 ? -14.227 8.580 -6.019 1.00 98.50 91 LEU A C 1
ATOM 738 O O . LEU A 1 91 ? -14.266 7.582 -5.304 1.00 98.50 91 LEU A O 1
ATOM 742 N N . ALA A 1 92 ? -15.170 9.529 -5.952 1.00 98.75 92 ALA A N 1
ATOM 743 C CA . ALA A 1 92 ? -16.398 9.400 -5.168 1.00 98.75 92 ALA A CA 1
ATOM 744 C C . ALA A 1 92 ? -17.144 8.081 -5.422 1.00 98.75 92 ALA A C 1
ATOM 746 O O . ALA A 1 92 ? -17.500 7.390 -4.468 1.00 98.75 92 ALA A O 1
ATOM 747 N N . GLU A 1 93 ? -17.351 7.713 -6.687 1.00 98.69 93 GLU A N 1
ATOM 748 C CA . GLU A 1 93 ? -18.112 6.521 -7.079 1.00 98.69 93 GLU A CA 1
ATOM 749 C C . GLU A 1 93 ? -17.386 5.242 -6.643 1.00 98.69 93 GLU A C 1
ATOM 751 O O . GLU A 1 93 ? -17.998 4.331 -6.082 1.00 98.69 93 GLU A O 1
ATOM 756 N N . VAL A 1 94 ? -16.060 5.218 -6.802 1.00 98.62 94 VAL A N 1
ATOM 757 C CA . VAL A 1 94 ? -15.188 4.129 -6.337 1.00 98.62 94 VAL A CA 1
ATOM 758 C C . VAL A 1 94 ? -15.270 3.980 -4.814 1.00 98.62 94 VAL A C 1
ATOM 760 O O . VAL A 1 94 ? -15.512 2.885 -4.300 1.00 98.62 94 VAL A O 1
ATOM 763 N N . CYS A 1 95 ? -15.131 5.086 -4.079 1.00 98.75 95 CYS A N 1
ATOM 764 C CA . CYS A 1 95 ? -15.217 5.102 -2.621 1.00 98.75 95 CYS A CA 1
ATOM 765 C C . CYS A 1 95 ? -16.586 4.627 -2.119 1.00 98.75 95 CYS A C 1
ATOM 767 O O . CYS A 1 95 ? -16.650 3.892 -1.135 1.00 98.75 95 CYS A O 1
ATOM 769 N N . HIS A 1 96 ? -17.674 5.014 -2.790 1.00 98.69 96 HIS A N 1
ATOM 770 C CA . HIS A 1 96 ? -19.021 4.542 -2.474 1.00 98.69 96 HIS A CA 1
ATOM 771 C C . HIS A 1 96 ? -19.185 3.039 -2.719 1.00 98.69 96 HIS A C 1
ATOM 773 O O . HIS A 1 96 ? -19.723 2.346 -1.853 1.00 98.69 96 HIS A O 1
ATOM 779 N N . LEU A 1 97 ? -18.693 2.526 -3.852 1.00 98.56 97 LEU A N 1
ATOM 780 C CA . LEU A 1 97 ? -18.777 1.104 -4.187 1.00 98.56 97 LEU A CA 1
ATOM 781 C C . LEU A 1 97 ? -18.092 0.232 -3.126 1.00 98.56 97 LEU A C 1
ATOM 783 O O . LEU 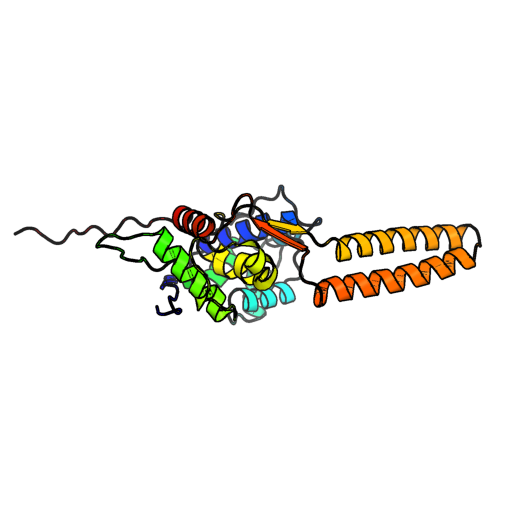A 1 97 ? -18.673 -0.763 -2.680 1.00 98.56 97 LEU A O 1
ATOM 787 N N . ILE A 1 98 ? -16.882 0.625 -2.716 1.00 98.44 98 ILE A N 1
ATOM 788 C CA . ILE A 1 98 ? -16.093 -0.087 -1.705 1.00 98.44 98 ILE A CA 1
ATOM 789 C C . ILE A 1 98 ? -16.750 0.049 -0.330 1.00 98.44 98 ILE A C 1
ATOM 791 O O . ILE A 1 98 ? -16.975 -0.959 0.337 1.00 98.44 98 ILE A O 1
ATOM 795 N N . ALA A 1 99 ? -17.110 1.268 0.089 1.00 98.06 99 ALA A N 1
ATOM 796 C CA . ALA A 1 99 ? -17.690 1.520 1.411 1.00 98.06 99 ALA A CA 1
ATOM 797 C C . ALA A 1 99 ? -18.976 0.719 1.663 1.00 98.06 99 ALA A C 1
ATOM 799 O O . ALA A 1 99 ? -19.214 0.290 2.787 1.00 98.06 99 ALA A O 1
ATOM 800 N N . ALA A 1 100 ? -19.776 0.469 0.622 1.00 97.69 100 ALA A N 1
ATOM 801 C CA . ALA A 1 100 ? -20.991 -0.337 0.721 1.00 97.69 100 ALA A CA 1
ATOM 802 C C . ALA A 1 100 ? -20.740 -1.833 1.009 1.00 97.69 100 ALA A C 1
ATOM 804 O O . ALA A 1 100 ? -21.685 -2.551 1.326 1.00 97.69 100 ALA A O 1
ATOM 805 N N . ARG A 1 101 ? -19.500 -2.321 0.865 1.00 96.69 101 ARG A N 1
ATOM 806 C CA . ARG A 1 101 ? -19.156 -3.754 0.919 1.00 96.69 101 ARG A CA 1
ATOM 807 C C . ARG A 1 101 ? -18.106 -4.113 1.962 1.00 96.69 101 ARG A C 1
ATOM 809 O O . ARG A 1 101 ? -17.878 -5.297 2.186 1.00 96.69 101 ARG A O 1
ATOM 816 N N . VAL A 1 102 ? -17.467 -3.125 2.584 1.00 95.50 102 VAL A N 1
ATOM 817 C CA . VAL A 1 102 ? -16.405 -3.361 3.568 1.00 95.50 102 VAL A CA 1
ATOM 818 C C . VAL A 1 102 ? -16.792 -2.851 4.944 1.00 95.50 102 VAL A C 1
ATOM 820 O O . VAL A 1 102 ? -17.468 -1.831 5.097 1.00 95.50 102 VAL A O 1
ATOM 823 N N . ALA A 1 103 ? -16.288 -3.539 5.960 1.00 93.75 103 ALA A N 1
ATOM 824 C CA . ALA A 1 103 ? -16.209 -2.984 7.295 1.00 93.75 103 ALA A CA 1
ATOM 825 C C . ALA A 1 103 ? -14.899 -2.206 7.462 1.00 93.75 103 ALA A C 1
ATOM 827 O O . ALA A 1 103 ? -13.838 -2.596 6.972 1.00 93.75 103 ALA A O 1
ATOM 828 N N . ARG A 1 104 ? -14.976 -1.092 8.183 1.00 93.25 104 ARG A N 1
ATOM 829 C CA . ARG A 1 104 ? -13.824 -0.378 8.709 1.00 93.25 104 ARG A CA 1
ATOM 830 C C . ARG A 1 104 ? -13.349 -1.084 9.986 1.00 93.25 104 ARG A C 1
ATOM 832 O O . ARG A 1 104 ? -14.099 -1.080 10.968 1.00 93.25 104 ARG A O 1
ATOM 839 N N . PRO A 1 105 ? -12.104 -1.584 10.032 1.00 92.81 105 PRO A N 1
ATOM 840 C CA . PRO A 1 105 ? -11.527 -2.087 11.266 1.00 92.81 105 PRO A CA 1
ATOM 841 C C . PRO A 1 105 ? -11.258 -0.927 12.227 1.00 92.81 105 PRO A C 1
ATOM 843 O O . PRO A 1 105 ? -10.700 0.108 11.852 1.00 92.81 105 PRO A O 1
ATOM 846 N N . THR A 1 106 ? -11.638 -1.101 13.488 1.00 92.62 106 THR A N 1
ATOM 847 C CA . THR A 1 106 ? -11.323 -0.158 14.562 1.00 92.62 106 THR A CA 1
ATOM 848 C C . THR A 1 106 ? -10.620 -0.854 15.716 1.00 92.62 106 THR A C 1
ATOM 850 O O . THR A 1 106 ? -10.846 -2.034 16.000 1.00 92.62 106 THR A O 1
ATOM 853 N N . VAL A 1 107 ? -9.732 -0.111 16.376 1.00 92.25 107 VAL A N 1
ATOM 854 C CA . VAL A 1 107 ? -9.008 -0.582 17.556 1.00 92.25 107 VAL A CA 1
ATOM 855 C C . VAL A 1 107 ? -9.999 -0.860 18.680 1.00 92.25 107 VAL A C 1
ATOM 857 O O . VAL A 1 107 ? -10.763 0.018 19.082 1.00 92.25 107 VAL A O 1
ATOM 860 N N . ARG A 1 108 ? -9.956 -2.075 19.229 1.00 86.62 108 ARG A N 1
ATOM 861 C CA . ARG A 1 108 ? -10.784 -2.439 20.378 1.00 86.62 108 ARG A CA 1
ATOM 862 C C . ARG A 1 108 ? -10.253 -1.755 21.651 1.00 86.62 108 ARG A C 1
ATOM 864 O O . ARG A 1 108 ? -9.093 -1.986 22.015 1.00 86.62 108 ARG A O 1
ATOM 871 N N . PRO A 1 109 ? -11.072 -0.976 22.384 1.00 84.75 109 PRO A N 1
ATOM 872 C CA . PRO A 1 109 ? -10.642 -0.343 23.628 1.00 84.75 109 PRO A CA 1
ATOM 873 C C . PRO A 1 109 ? -10.172 -1.379 24.649 1.00 84.75 109 PRO A C 1
ATOM 875 O O . PRO A 1 109 ? -10.866 -2.361 24.911 1.00 84.75 109 PRO A O 1
ATOM 878 N N . SER A 1 110 ? -8.996 -1.157 25.232 1.00 88.69 110 SER A N 1
ATOM 879 C CA . SER A 1 110 ? -8.478 -1.964 26.339 1.00 88.69 110 SER A CA 1
ATOM 880 C C . SER A 1 110 ? -8.758 -1.250 27.654 1.00 88.69 110 SER A C 1
ATOM 882 O O . SER A 1 110 ? -8.554 -0.039 27.745 1.00 88.69 110 SER A O 1
ATOM 884 N N . ARG A 1 111 ? -9.209 -1.985 28.676 1.00 86.62 111 ARG A N 1
ATOM 885 C CA . ARG A 1 111 ? -9.292 -1.471 30.046 1.00 86.62 111 ARG A CA 1
ATOM 886 C C . ARG A 1 111 ? -8.093 -1.968 30.843 1.00 86.62 111 ARG A C 1
ATOM 888 O O . ARG A 1 111 ? -7.885 -3.173 30.958 1.00 86.62 111 ARG A O 1
ATOM 895 N N . MET A 1 112 ? -7.326 -1.046 31.410 1.00 82.00 112 MET A N 1
ATOM 896 C CA . MET A 1 112 ? -6.219 -1.340 32.316 1.00 82.00 112 MET A CA 1
ATOM 897 C C . MET A 1 112 ? -6.458 -0.597 33.625 1.00 82.00 112 MET A C 1
ATOM 899 O O . MET A 1 112 ? -6.671 0.608 33.615 1.00 82.00 112 MET A O 1
ATOM 903 N N . LEU A 1 113 ? -6.455 -1.321 34.748 1.00 84.00 113 LEU A N 1
ATOM 904 C CA . LEU A 1 113 ? -6.645 -0.747 36.091 1.00 84.00 113 LEU A CA 1
ATOM 905 C C . LEU A 1 113 ? -7.902 0.142 36.217 1.00 84.00 113 LEU A C 1
ATOM 907 O O . LEU A 1 113 ? -7.898 1.151 36.911 1.00 84.00 113 LEU A O 1
ATOM 911 N N . GLY A 1 114 ? -8.983 -0.236 35.530 1.00 82.88 114 GLY A N 1
ATOM 912 C CA . GLY A 1 114 ? -10.268 0.467 35.589 1.00 82.88 114 GLY A CA 1
ATOM 913 C C . GLY A 1 114 ? -10.444 1.616 34.591 1.00 82.88 114 GLY A C 1
ATOM 914 O O . GLY A 1 114 ? -11.566 2.093 34.455 1.00 82.88 114 GLY A O 1
ATOM 915 N N . SER A 1 115 ? -9.412 2.016 33.839 1.00 83.44 115 SER A N 1
ATOM 916 C CA . SER A 1 115 ? -9.507 3.070 32.817 1.00 83.44 115 SER A CA 1
ATOM 917 C C . SER A 1 115 ? -9.278 2.542 31.400 1.00 83.44 115 SER A C 1
ATOM 919 O O . SER A 1 115 ? -8.623 1.518 31.183 1.00 83.44 115 SER A O 1
ATOM 921 N N . THR A 1 116 ? -9.849 3.224 30.408 1.00 88.75 116 THR A N 1
ATOM 922 C CA . THR A 1 116 ? -9.617 2.939 28.989 1.00 88.75 116 THR A CA 1
ATOM 923 C C . THR A 1 116 ? -8.232 3.420 28.568 1.00 88.75 116 THR A C 1
ATOM 925 O O . THR A 1 116 ? -7.903 4.595 28.706 1.00 88.75 116 THR A O 1
ATOM 928 N N . CYS A 1 117 ? -7.426 2.522 28.005 1.00 91.81 117 CYS A N 1
ATOM 929 C CA . CYS A 1 117 ? -6.087 2.813 27.508 1.00 91.81 117 CYS A CA 1
ATOM 930 C C . CYS A 1 117 ? -6.027 2.566 25.993 1.00 91.81 117 CYS A C 1
ATOM 932 O O . CYS A 1 117 ? -5.900 1.426 25.534 1.00 91.81 117 CYS A O 1
ATOM 934 N N . ALA A 1 118 ? -6.124 3.642 25.206 1.00 92.88 118 ALA A N 1
ATOM 935 C CA . ALA A 1 118 ? -6.130 3.563 23.743 1.00 92.88 118 ALA A CA 1
ATOM 936 C C . ALA A 1 118 ? -4.825 2.976 23.159 1.00 92.88 118 ALA A C 1
ATOM 938 O O . ALA A 1 118 ? -4.924 2.050 22.350 1.00 92.88 118 ALA A O 1
ATOM 939 N N . PRO A 1 119 ? -3.612 3.373 23.609 1.00 94.75 119 PRO A N 1
ATOM 940 C CA . PRO A 1 119 ? -2.375 2.742 23.145 1.00 94.75 119 PRO A CA 1
ATOM 941 C C . PRO A 1 119 ? -2.299 1.250 23.482 1.00 94.75 119 PRO A C 1
ATOM 943 O O . PRO A 1 119 ? -1.824 0.459 22.673 1.00 94.75 119 PRO A O 1
ATOM 946 N N . ALA A 1 120 ? -2.810 0.823 24.642 1.00 94.25 120 ALA A N 1
ATOM 947 C CA . ALA A 1 120 ? -2.867 -0.601 24.964 1.00 94.25 120 ALA A CA 1
ATOM 948 C C . ALA A 1 120 ? -3.794 -1.357 24.003 1.00 94.25 120 ALA A C 1
ATOM 950 O O . ALA A 1 120 ? -3.416 -2.411 23.501 1.00 94.25 120 ALA A O 1
ATOM 951 N N . GLY A 1 121 ? -4.979 -0.815 23.707 1.00 94.56 121 GLY A N 1
ATOM 952 C CA . GLY A 1 121 ? -5.886 -1.399 22.715 1.00 94.56 121 GLY A CA 1
ATOM 953 C C . GLY A 1 121 ? -5.239 -1.509 21.333 1.00 94.56 121 GLY A C 1
ATOM 954 O O . GLY A 1 121 ? -5.306 -2.567 20.703 1.00 94.56 121 GLY A O 1
ATOM 955 N N . ALA A 1 122 ? -4.555 -0.449 20.889 1.00 95.88 122 ALA A N 1
ATOM 956 C CA . ALA A 1 122 ? -3.864 -0.415 19.601 1.00 95.88 122 ALA A CA 1
ATOM 957 C C . ALA A 1 122 ? -2.751 -1.467 19.544 1.00 95.88 122 ALA A C 1
ATOM 959 O O . ALA A 1 122 ? -2.708 -2.258 18.606 1.00 95.88 122 ALA A O 1
ATOM 960 N N . PHE A 1 123 ? -1.916 -1.547 20.583 1.00 96.44 123 PHE A N 1
ATOM 961 C CA . PHE A 1 123 ? -0.863 -2.554 20.696 1.00 96.44 123 PHE A CA 1
ATOM 962 C C . PHE A 1 123 ? -1.412 -3.983 20.584 1.00 96.44 123 PHE A C 1
ATOM 964 O O . PHE A 1 123 ? -0.896 -4.781 19.803 1.00 96.44 123 PHE A O 1
ATOM 971 N N . LEU A 1 124 ? -2.473 -4.309 21.333 1.00 95.62 124 LEU A N 1
ATOM 972 C CA . LEU A 1 124 ? -3.078 -5.644 21.300 1.00 95.62 124 LEU A CA 1
ATOM 973 C C . LEU A 1 124 ? -3.668 -5.971 19.927 1.00 95.62 124 LEU A C 1
ATOM 975 O O . LEU A 1 124 ? -3.480 -7.082 19.436 1.00 95.62 124 LEU A O 1
ATOM 979 N N . THR A 1 125 ? -4.316 -4.991 19.295 1.00 95.94 125 THR A N 1
ATOM 980 C CA . THR A 1 125 ? -4.890 -5.128 17.950 1.00 95.94 125 THR A CA 1
ATOM 981 C C . THR A 1 125 ? -3.795 -5.385 16.911 1.00 95.94 125 THR A C 1
ATOM 983 O O . THR A 1 125 ? -3.871 -6.353 16.162 1.00 95.94 125 THR A O 1
ATOM 986 N N . ILE A 1 126 ? -2.727 -4.579 16.908 1.00 96.75 126 ILE A N 1
ATOM 987 C CA . ILE A 1 126 ? -1.571 -4.740 16.008 1.00 96.75 126 ILE A CA 1
ATOM 988 C C . ILE A 1 126 ? -0.919 -6.112 16.198 1.00 96.75 126 ILE A C 1
ATOM 990 O O . ILE A 1 126 ? -0.594 -6.794 15.227 1.00 96.75 126 ILE A O 1
ATOM 994 N N . ARG A 1 127 ? -0.754 -6.542 17.453 1.00 96.56 127 ARG A N 1
ATOM 995 C CA . ARG A 1 127 ? -0.202 -7.858 17.779 1.00 96.56 127 ARG A CA 1
ATOM 996 C C . ARG A 1 127 ? -1.084 -8.994 17.255 1.00 96.56 127 ARG A C 1
ATOM 998 O O . ARG A 1 127 ? -0.542 -9.976 16.760 1.00 96.56 127 ARG A O 1
ATOM 1005 N N . SER A 1 128 ? -2.410 -8.853 17.327 1.00 95.88 128 SER A N 1
ATOM 1006 C CA . SER A 1 128 ? -3.354 -9.814 16.743 1.00 95.88 128 SER A CA 1
ATOM 1007 C C . SER A 1 128 ? -3.229 -9.867 15.219 1.00 95.88 128 SER A C 1
ATOM 1009 O O . SER A 1 128 ? -3.093 -10.952 14.672 1.00 95.88 128 SER A O 1
ATOM 1011 N N . LEU A 1 129 ? -3.170 -8.717 14.536 1.00 96.12 129 LEU A N 1
ATOM 1012 C CA . LEU A 1 129 ? -2.999 -8.666 13.075 1.00 96.12 129 LEU A CA 1
ATOM 1013 C C . LEU A 1 129 ? -1.694 -9.334 12.617 1.00 96.12 129 LEU A C 1
ATOM 1015 O O . LEU A 1 129 ? -1.671 -10.053 11.623 1.00 96.12 129 LEU A O 1
ATOM 1019 N N . LEU A 1 130 ? -0.602 -9.129 13.357 1.00 96.69 130 LEU A N 1
ATOM 1020 C CA . LEU A 1 130 ? 0.665 -9.808 13.087 1.00 96.69 130 LEU A CA 1
ATOM 1021 C C . LEU A 1 130 ? 0.586 -11.313 13.363 1.00 96.69 130 LEU A C 1
ATOM 1023 O O . LEU A 1 130 ? 1.175 -12.094 12.620 1.00 96.69 130 LEU A O 1
ATOM 1027 N N . HIS A 1 131 ? -0.135 -11.728 14.405 1.00 96.00 131 HIS A N 1
ATOM 1028 C CA . HIS A 1 131 ? -0.373 -13.143 14.681 1.00 96.00 131 HIS A CA 1
ATOM 1029 C C . HIS A 1 131 ? -1.121 -13.827 13.536 1.00 96.00 131 HIS A C 1
ATOM 1031 O O . HIS A 1 131 ? -0.703 -14.896 13.096 1.00 96.00 131 HIS A O 1
ATOM 1037 N N . ASP A 1 132 ? -2.176 -13.189 13.030 1.00 95.19 132 ASP A N 1
ATOM 1038 C CA . ASP A 1 132 ? -2.984 -13.705 11.923 1.00 95.19 132 ASP A CA 1
ATOM 1039 C C . ASP A 1 132 ? -2.164 -13.793 10.620 1.00 95.19 132 ASP A C 1
ATOM 1041 O O . ASP A 1 132 ? -2.384 -14.685 9.804 1.00 95.19 132 ASP A O 1
ATOM 1045 N N . ALA A 1 133 ? -1.145 -12.939 10.468 1.00 95.12 133 ALA A N 1
ATOM 1046 C CA . ALA A 1 133 ? -0.150 -13.005 9.396 1.00 95.12 133 ALA A CA 1
ATOM 1047 C C . ALA A 1 133 ? 0.998 -14.015 9.644 1.00 95.12 133 ALA A C 1
ATOM 1049 O O . ALA A 1 133 ? 1.939 -14.092 8.853 1.00 95.12 133 ALA A O 1
ATOM 1050 N N . GLY A 1 134 ? 0.957 -14.785 10.738 1.00 95.88 134 GLY A N 1
ATOM 1051 C CA . GLY A 1 134 ? 1.934 -15.832 11.056 1.00 95.88 134 GLY A CA 1
ATOM 1052 C C . GLY A 1 134 ? 3.183 -15.366 11.816 1.00 95.88 134 GLY A C 1
ATOM 1053 O O . GLY A 1 134 ? 4.158 -16.115 11.909 1.00 95.88 134 GLY A O 1
ATOM 1054 N N . ALA A 1 135 ? 3.196 -14.150 12.369 1.00 95.44 135 ALA A N 1
ATOM 1055 C CA . ALA A 1 135 ? 4.286 -13.696 13.232 1.00 95.44 135 ALA A CA 1
ATOM 1056 C C . ALA A 1 135 ? 4.262 -14.406 14.605 1.00 95.44 135 ALA A C 1
ATOM 1058 O O . ALA A 1 135 ? 3.180 -14.740 15.105 1.00 95.44 135 ALA A O 1
ATOM 1059 N N . PRO A 1 136 ? 5.423 -14.573 15.278 1.00 93.06 136 PRO A N 1
ATOM 1060 C CA . PRO A 1 136 ? 5.514 -15.098 16.646 1.00 93.06 136 PRO A CA 1
ATOM 1061 C C . PRO A 1 136 ? 5.021 -14.062 17.674 1.00 93.06 136 PRO A C 1
ATOM 1063 O O . PRO A 1 136 ? 5.753 -13.545 18.512 1.00 93.06 136 PRO A O 1
ATOM 1066 N N . ALA A 1 137 ? 3.739 -13.716 17.592 1.00 90.00 137 ALA A N 1
ATOM 1067 C CA . ALA A 1 137 ? 3.152 -12.579 18.285 1.00 90.00 137 ALA A CA 1
ATOM 1068 C C . ALA A 1 137 ? 3.144 -12.709 19.818 1.00 90.00 137 ALA A C 1
ATOM 1070 O O . ALA A 1 137 ? 3.041 -11.701 20.514 1.00 90.00 137 ALA A O 1
ATOM 1071 N N . CYS A 1 138 ? 3.280 -13.923 20.361 1.00 89.25 138 CYS A N 1
ATOM 1072 C CA . CYS A 1 138 ? 3.410 -14.151 21.801 1.00 89.25 138 CYS A CA 1
ATOM 1073 C C . CYS A 1 138 ? 4.688 -13.536 22.400 1.00 89.25 138 CYS A C 1
ATOM 1075 O O . CYS A 1 138 ? 4.693 -13.210 23.585 1.00 89.25 138 CYS A O 1
ATOM 1077 N N . GLU A 1 139 ? 5.728 -13.331 21.591 1.00 91.50 139 GLU A N 1
ATOM 1078 C CA . GLU A 1 139 ? 7.010 -12.743 22.001 1.00 91.50 139 GLU A CA 1
ATOM 1079 C C . GLU A 1 139 ? 7.024 -11.210 21.873 1.00 91.50 139 GLU A C 1
ATOM 1081 O O . GLU A 1 139 ? 7.961 -10.541 22.314 1.00 91.50 139 GLU A O 1
ATOM 1086 N N . ILE A 1 140 ? 5.982 -10.626 21.274 1.00 95.94 140 ILE A N 1
ATOM 1087 C CA . ILE A 1 140 ? 5.894 -9.183 21.063 1.00 95.94 140 ILE A CA 1
ATOM 1088 C C . ILE A 1 140 ? 5.440 -8.508 22.359 1.00 95.94 140 ILE A C 1
ATOM 1090 O O . ILE A 1 140 ? 4.298 -8.663 22.807 1.00 95.94 140 ILE A O 1
ATOM 1094 N N . ALA A 1 141 ? 6.336 -7.700 22.923 1.00 96.44 141 ALA A N 1
ATOM 1095 C CA . ALA A 1 141 ? 6.090 -6.770 24.014 1.00 96.44 141 ALA A CA 1
ATOM 1096 C C . ALA A 1 141 ? 6.088 -5.319 23.486 1.00 96.44 141 ALA A C 1
ATOM 1098 O O . ALA A 1 141 ? 6.633 -5.048 22.415 1.00 96.44 141 ALA A O 1
ATOM 1099 N N . PRO A 1 142 ? 5.543 -4.339 24.231 1.00 96.88 142 PRO A N 1
ATOM 1100 C CA . PRO A 1 142 ? 5.569 -2.938 23.803 1.00 96.88 142 PRO A CA 1
ATOM 1101 C C . PRO A 1 142 ? 6.981 -2.385 23.555 1.00 96.88 142 PRO A C 1
ATOM 1103 O O . PRO A 1 142 ? 7.154 -1.514 22.714 1.00 96.88 142 PRO A O 1
ATOM 1106 N N . SER A 1 143 ? 7.995 -2.878 24.272 1.00 97.81 143 SER A N 1
ATOM 1107 C CA . SER A 1 143 ? 9.401 -2.489 24.090 1.00 97.81 143 SER A CA 1
ATOM 1108 C C . SER A 1 143 ? 10.121 -3.257 22.978 1.00 97.81 143 SER A C 1
ATOM 1110 O O . SER A 1 143 ? 11.284 -2.968 22.708 1.00 97.81 143 SER A O 1
ATOM 1112 N N . THR A 1 144 ? 9.475 -4.245 22.351 1.00 98.12 144 THR A N 1
ATOM 1113 C CA . THR A 1 144 ? 10.070 -5.009 21.250 1.00 98.12 144 THR A CA 1
ATOM 1114 C C . THR A 1 144 ? 10.364 -4.074 20.079 1.00 98.12 144 THR A C 1
ATOM 1116 O O . THR A 1 144 ? 9.538 -3.228 19.723 1.00 98.12 144 THR A O 1
ATOM 1119 N N . LEU A 1 145 ? 11.552 -4.230 19.490 1.00 98.00 145 LEU A N 1
ATOM 1120 C CA . LEU A 1 145 ? 11.974 -3.453 18.329 1.00 98.00 145 LEU A CA 1
ATOM 1121 C C . LEU A 1 145 ? 11.088 -3.756 17.121 1.00 98.00 145 LEU A C 1
ATOM 1123 O O . LEU A 1 145 ? 10.754 -4.909 16.843 1.00 98.00 145 LEU A O 1
ATOM 1127 N N . LEU A 1 146 ? 10.747 -2.703 16.387 1.00 97.12 146 LEU A N 1
ATOM 1128 C CA . LEU A 1 146 ? 9.819 -2.770 15.269 1.00 97.12 146 LEU A CA 1
ATOM 1129 C C . LEU A 1 146 ? 10.486 -3.299 13.986 1.00 97.12 146 LEU A C 1
ATOM 1131 O O . LEU A 1 146 ? 9.881 -4.079 13.252 1.00 97.12 146 LEU A O 1
ATOM 1135 N N . ALA A 1 147 ? 11.754 -2.936 13.764 1.00 96.44 147 ALA A N 1
ATOM 1136 C CA . ALA A 1 147 ? 12.489 -3.178 12.518 1.00 96.44 147 ALA A CA 1
ATOM 1137 C C . ALA A 1 147 ? 12.489 -4.643 12.016 1.00 96.44 147 ALA A C 1
ATOM 1139 O O . ALA A 1 147 ? 12.270 -4.860 10.821 1.00 96.44 147 ALA A O 1
ATOM 1140 N N . PRO A 1 148 ? 12.680 -5.678 12.866 1.00 96.19 148 PRO A N 1
ATOM 1141 C CA . PRO A 1 148 ? 12.625 -7.067 12.398 1.00 96.19 148 PRO A CA 1
ATOM 1142 C C . PRO A 1 148 ? 11.251 -7.460 11.839 1.00 96.19 148 PRO A C 1
ATOM 1144 O O . PRO A 1 148 ? 11.163 -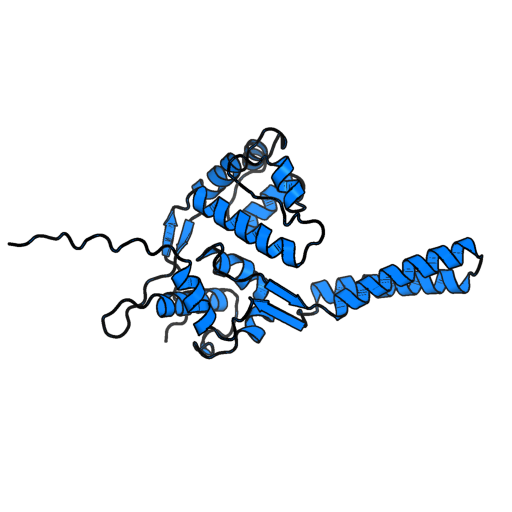8.266 10.912 1.00 96.19 148 PRO A O 1
ATOM 1147 N N . TYR A 1 149 ? 10.180 -6.881 12.388 1.00 97.25 149 TYR A N 1
ATOM 1148 C CA . TYR A 1 149 ? 8.808 -7.173 11.992 1.00 97.25 149 TYR A CA 1
ATOM 1149 C C . TYR A 1 149 ? 8.393 -6.363 10.769 1.00 97.25 149 TYR A C 1
ATOM 1151 O O . TYR A 1 149 ? 7.813 -6.936 9.852 1.00 97.25 149 TYR A O 1
ATOM 1159 N N . THR A 1 150 ? 8.725 -5.072 10.699 1.00 96.62 150 THR A N 1
ATOM 1160 C CA . THR A 1 150 ? 8.408 -4.241 9.523 1.00 96.62 150 THR A CA 1
ATOM 1161 C C . THR A 1 150 ? 9.100 -4.734 8.270 1.00 96.62 150 THR A C 1
ATOM 1163 O O . THR A 1 150 ? 8.501 -4.680 7.202 1.00 96.62 150 THR A O 1
ATOM 1166 N N . ARG A 1 151 ? 10.313 -5.280 8.394 1.00 95.75 151 ARG A N 1
ATOM 1167 C CA . ARG A 1 151 ? 11.043 -5.910 7.289 1.00 95.75 151 ARG A CA 1
ATOM 1168 C C . ARG A 1 151 ? 10.378 -7.189 6.775 1.00 95.75 151 ARG A C 1
ATOM 1170 O O . ARG A 1 151 ? 10.401 -7.444 5.578 1.00 95.75 151 ARG A O 1
ATOM 1177 N N . ARG A 1 152 ? 9.847 -8.026 7.671 1.00 95.81 152 ARG A N 1
ATOM 1178 C CA . ARG A 1 152 ? 9.295 -9.346 7.316 1.00 95.81 152 ARG A CA 1
ATOM 1179 C C . ARG A 1 152 ? 7.811 -9.304 6.956 1.00 95.81 152 ARG A C 1
ATOM 1181 O O . ARG A 1 152 ? 7.361 -10.113 6.158 1.00 95.81 152 ARG A O 1
ATOM 1188 N N . PHE A 1 153 ? 7.065 -8.384 7.557 1.00 96.50 153 PHE A N 1
ATOM 1189 C CA . PHE A 1 153 ? 5.612 -8.281 7.448 1.00 96.50 153 PHE A CA 1
ATOM 1190 C C . PHE A 1 153 ? 5.190 -6.920 6.883 1.00 96.50 153 PHE A C 1
ATOM 1192 O O . PHE A 1 153 ? 4.173 -6.372 7.297 1.00 96.50 153 PHE A O 1
ATOM 1199 N N . THR A 1 154 ? 5.973 -6.348 5.961 1.00 95.31 154 THR A N 1
ATOM 1200 C CA . THR A 1 154 ? 5.760 -4.997 5.405 1.00 95.31 154 THR A CA 1
ATOM 1201 C C . THR A 1 154 ? 4.334 -4.782 4.899 1.00 95.31 154 THR A C 1
ATOM 1203 O O . THR A 1 154 ? 3.724 -3.760 5.207 1.00 95.31 154 THR A O 1
ATOM 1206 N N . GLU A 1 155 ? 3.765 -5.774 4.213 1.00 94.25 155 GLU A N 1
ATOM 1207 C CA . GLU A 1 155 ? 2.383 -5.743 3.714 1.00 94.25 155 GLU A CA 1
ATOM 1208 C C . GLU A 1 155 ? 1.347 -5.596 4.840 1.00 94.25 155 GLU A C 1
ATOM 1210 O O . GLU A 1 155 ? 0.335 -4.915 4.677 1.00 94.25 155 GLU A O 1
ATOM 1215 N N . VAL A 1 156 ? 1.611 -6.166 6.023 1.00 96.81 156 VAL A N 1
ATOM 1216 C CA . VAL A 1 156 ? 0.731 -6.029 7.195 1.00 96.81 156 VAL A CA 1
ATOM 1217 C C . VAL A 1 156 ? 0.750 -4.590 7.717 1.00 96.81 156 VAL A C 1
ATOM 1219 O O . VAL A 1 156 ? -0.296 -4.046 8.080 1.00 96.81 156 VAL A O 1
ATOM 1222 N N . PHE A 1 157 ? 1.929 -3.956 7.722 1.00 97.31 157 PHE A N 1
ATOM 1223 C CA . PHE A 1 157 ? 2.104 -2.567 8.154 1.00 97.31 157 PHE A CA 1
ATOM 1224 C C . PHE A 1 157 ? 1.469 -1.570 7.182 1.00 97.31 157 PHE A C 1
ATOM 1226 O O . PHE A 1 157 ? 0.733 -0.686 7.618 1.00 97.31 157 PHE A O 1
ATOM 1233 N N . LEU A 1 158 ? 1.712 -1.738 5.880 1.00 95.94 158 LEU A N 1
ATOM 1234 C CA . LEU A 1 158 ? 1.179 -0.858 4.836 1.00 95.94 158 LEU A CA 1
ATOM 1235 C C . LEU A 1 158 ? -0.290 -1.141 4.481 1.00 95.94 158 LEU A C 1
ATOM 1237 O O . LEU A 1 158 ? -0.925 -0.292 3.860 1.00 95.94 158 LEU A O 1
ATOM 1241 N N . GLY A 1 159 ? -0.848 -2.282 4.901 1.00 95.44 159 GLY A N 1
ATOM 1242 C CA . GLY A 1 159 ? -2.237 -2.675 4.649 1.00 95.44 159 GLY A CA 1
ATOM 1243 C C . GLY A 1 159 ? -3.122 -2.668 5.907 1.00 95.44 159 GLY A C 1
ATOM 1244 O O . GLY A 1 159 ? -3.711 -1.645 6.244 1.00 95.44 159 GLY A O 1
ATOM 1245 N N . PRO A 1 160 ? -3.349 -3.808 6.587 1.00 95.81 160 PRO A N 1
ATOM 1246 C CA . PRO A 1 160 ? -4.210 -3.881 7.773 1.00 95.81 160 PRO A CA 1
ATOM 1247 C C . PRO A 1 160 ? -3.901 -2.862 8.883 1.00 95.81 160 PRO A C 1
ATOM 1249 O O . PRO A 1 160 ? -4.834 -2.274 9.425 1.00 95.81 160 PRO A O 1
ATOM 1252 N N . ILE A 1 161 ? -2.627 -2.630 9.221 1.00 96.88 161 ILE A N 1
ATOM 1253 C CA . ILE A 1 161 ? -2.257 -1.718 10.318 1.00 96.88 161 ILE A CA 1
ATOM 1254 C C . ILE A 1 161 ? -2.471 -0.253 9.920 1.00 96.88 161 ILE A C 1
ATOM 1256 O O . ILE A 1 161 ? -3.079 0.486 10.693 1.00 96.88 161 ILE A O 1
ATOM 1260 N N . SER A 1 162 ? -2.034 0.171 8.728 1.00 96.31 162 SER A N 1
ATOM 1261 C CA . SER A 1 162 ? -2.282 1.535 8.223 1.00 96.31 162 SER A CA 1
ATOM 1262 C C . SER A 1 162 ? -3.783 1.849 8.167 1.00 96.31 162 SER A C 1
ATOM 1264 O O . SER A 1 162 ? -4.216 2.927 8.571 1.00 96.31 162 SER A O 1
ATOM 1266 N N . ARG A 1 163 ? -4.610 0.863 7.791 1.00 96.19 163 ARG A N 1
ATOM 1267 C CA . ARG A 1 163 ? -6.076 0.976 7.736 1.00 96.19 163 ARG A CA 1
ATOM 1268 C C . ARG A 1 163 ? -6.753 1.226 9.085 1.00 96.19 163 ARG A C 1
ATOM 1270 O O . ARG A 1 163 ? -7.884 1.720 9.078 1.00 96.19 163 ARG A O 1
ATOM 1277 N N . LEU A 1 164 ? -6.107 0.935 10.219 1.00 96.25 164 LEU A N 1
ATOM 1278 C CA . LEU A 1 164 ? -6.641 1.276 11.548 1.00 96.25 164 LEU A CA 1
ATOM 1279 C C . LEU A 1 164 ? -6.719 2.797 11.745 1.00 96.25 164 LEU A C 1
ATOM 1281 O O . LEU A 1 164 ? -7.682 3.302 12.327 1.00 96.25 164 LEU A O 1
ATOM 1285 N N . ALA A 1 165 ? -5.723 3.520 11.229 1.00 95.81 165 ALA A N 1
ATOM 1286 C CA . ALA A 1 165 ? -5.599 4.967 11.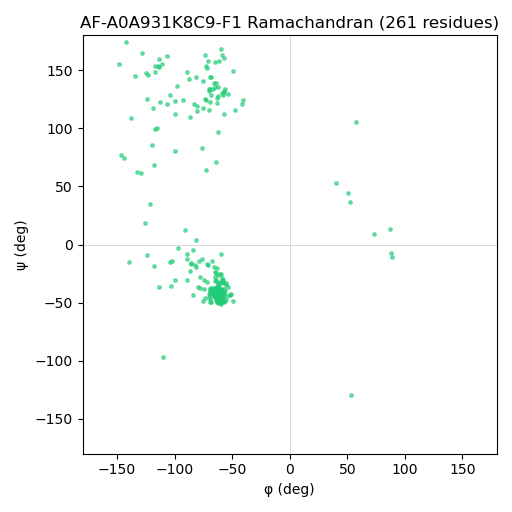342 1.00 95.81 165 ALA A CA 1
ATOM 1287 C C . ALA A 1 165 ? -4.934 5.542 10.073 1.00 95.81 165 ALA A C 1
ATOM 1289 O O . ALA A 1 165 ? -3.743 5.869 10.103 1.00 95.81 165 ALA A O 1
ATOM 1290 N N . PRO A 1 166 ? -5.683 5.654 8.956 1.00 96.56 166 PRO A N 1
ATOM 1291 C CA . PRO A 1 166 ? -5.129 6.120 7.689 1.00 96.56 166 PRO A CA 1
ATOM 1292 C C . PRO A 1 166 ? -4.499 7.500 7.847 1.00 96.56 166 PRO A C 1
ATOM 1294 O O . PRO A 1 166 ? -5.102 8.403 8.429 1.00 96.56 166 PRO A O 1
ATOM 1297 N N . GLY A 1 167 ? -3.273 7.657 7.359 1.00 95.38 167 GLY A N 1
ATOM 1298 C CA . GLY A 1 167 ? -2.528 8.908 7.477 1.00 95.38 167 GLY A CA 1
ATOM 1299 C C . GLY A 1 167 ? -1.691 9.042 8.756 1.00 95.38 167 GLY A C 1
ATOM 1300 O O . GLY A 1 167 ? -0.849 9.939 8.827 1.00 95.38 167 GLY A O 1
ATOM 1301 N N . ALA A 1 168 ? -1.857 8.162 9.750 1.00 96.06 168 ALA A N 1
ATOM 1302 C CA . ALA A 1 168 ? -1.150 8.272 11.028 1.00 96.06 168 ALA A CA 1
ATOM 1303 C C . ALA A 1 168 ? 0.308 7.800 10.955 1.00 96.06 168 ALA A C 1
ATOM 1305 O O . ALA A 1 168 ? 1.180 8.392 11.589 1.00 96.06 168 ALA A O 1
ATOM 1306 N N . LEU A 1 169 ? 0.587 6.742 10.187 1.00 96.38 169 LEU A N 1
ATOM 1307 C CA . LEU A 1 169 ? 1.951 6.231 10.051 1.00 96.38 169 LEU A CA 1
ATOM 1308 C C . LEU A 1 169 ? 2.838 7.261 9.334 1.00 96.38 169 LEU A C 1
ATOM 1310 O O . LEU A 1 169 ? 2.388 7.856 8.351 1.00 96.38 169 LEU A O 1
ATOM 1314 N N . PRO A 1 170 ? 4.092 7.469 9.767 1.00 96.56 170 PRO A N 1
ATOM 1315 C CA . PRO A 1 170 ? 5.054 8.251 8.999 1.00 96.56 170 PRO A CA 1
ATOM 1316 C C . PRO A 1 170 ? 5.293 7.660 7.596 1.00 96.56 170 PRO A C 1
ATOM 1318 O O . PRO A 1 170 ? 4.979 6.487 7.365 1.00 96.56 170 PRO A O 1
ATOM 1321 N N . PRO A 1 171 ? 5.872 8.429 6.659 1.00 95.56 171 PRO A N 1
ATOM 1322 C CA . PRO A 1 171 ? 6.319 7.887 5.381 1.00 95.56 171 PRO A CA 1
ATOM 1323 C C . PRO A 1 171 ? 7.312 6.735 5.576 1.00 95.56 171 PRO A C 1
ATOM 1325 O O . PRO A 1 171 ? 8.240 6.831 6.389 1.00 95.56 171 PRO A O 1
ATOM 1328 N N . VAL A 1 172 ? 7.096 5.643 4.846 1.00 96.38 172 VAL A N 1
ATOM 1329 C CA . VAL A 1 172 ? 7.951 4.458 4.884 1.00 96.38 172 VAL A CA 1
ATOM 1330 C C . VAL A 1 172 ? 9.257 4.704 4.131 1.00 96.38 172 VAL A C 1
ATOM 1332 O O . VAL A 1 172 ? 9.274 5.316 3.067 1.00 96.38 172 VAL A O 1
ATOM 1335 N N . ARG A 1 173 ? 10.364 4.192 4.664 1.00 95.81 173 ARG A N 1
ATOM 1336 C CA . ARG A 1 173 ? 11.659 4.120 3.980 1.00 95.81 173 ARG A CA 1
ATOM 1337 C C . ARG A 1 173 ? 12.045 2.655 3.852 1.00 95.81 173 ARG A C 1
ATOM 1339 O O . ARG A 1 173 ? 12.203 1.971 4.863 1.00 95.81 173 ARG A O 1
ATOM 1346 N N . ILE A 1 174 ? 12.166 2.180 2.617 1.00 94.50 174 ILE A N 1
ATOM 1347 C CA . ILE A 1 174 ? 12.524 0.797 2.289 1.00 94.50 174 ILE A CA 1
ATOM 1348 C C . ILE A 1 174 ? 13.905 0.827 1.639 1.00 94.50 174 ILE A C 1
ATOM 1350 O O . ILE A 1 174 ? 14.099 1.522 0.648 1.00 94.50 174 ILE A O 1
ATOM 1354 N N . LEU A 1 175 ? 14.868 0.099 2.208 1.00 93.94 175 LEU A N 1
ATOM 1355 C CA . LEU A 1 175 ? 16.216 -0.010 1.647 1.00 93.94 175 LEU A CA 1
ATOM 1356 C C . LEU A 1 175 ? 16.419 -1.390 1.027 1.00 93.94 175 LEU A C 1
ATOM 1358 O O . LEU A 1 175 ? 16.353 -2.404 1.724 1.00 93.94 175 LEU A O 1
ATOM 1362 N N . THR A 1 176 ? 16.725 -1.434 -0.268 1.00 93.00 176 THR A N 1
ATOM 1363 C CA . THR A 1 176 ? 16.909 -2.668 -1.048 1.00 93.00 176 THR A CA 1
ATOM 1364 C C . THR A 1 176 ? 18.231 -2.651 -1.822 1.00 93.00 176 THR A C 1
ATOM 1366 O O . THR A 1 176 ? 18.234 -2.775 -3.043 1.00 93.00 176 THR A O 1
ATOM 1369 N N . PRO A 1 177 ? 19.391 -2.583 -1.140 1.00 93.81 177 PRO A N 1
ATOM 1370 C CA . PRO A 1 177 ? 20.677 -2.299 -1.786 1.00 93.81 177 PRO A CA 1
ATOM 1371 C C . PRO A 1 177 ? 21.059 -3.293 -2.893 1.00 93.81 177 PRO A C 1
ATOM 1373 O O . PRO A 1 177 ? 21.702 -2.912 -3.864 1.00 93.81 177 PRO A O 1
ATOM 1376 N N . VAL A 1 178 ? 20.658 -4.565 -2.772 1.00 92.81 178 VAL A N 1
ATOM 1377 C CA . VAL A 1 178 ? 20.905 -5.584 -3.809 1.00 92.81 178 VAL A CA 1
ATOM 1378 C C . VAL A 1 178 ? 20.062 -5.325 -5.059 1.00 92.81 178 VAL A C 1
ATOM 1380 O O . VAL A 1 178 ? 20.570 -5.443 -6.170 1.00 92.81 178 VAL A O 1
ATOM 1383 N N . TYR A 1 179 ? 18.791 -4.961 -4.881 1.00 91.69 179 TYR A N 1
ATOM 1384 C CA . TYR A 1 179 ? 17.896 -4.610 -5.982 1.00 91.69 179 TYR A CA 1
ATOM 1385 C C . TYR A 1 179 ? 18.374 -3.327 -6.672 1.00 91.69 179 TYR A C 1
ATOM 1387 O O . TYR A 1 179 ? 18.506 -3.300 -7.894 1.00 91.69 179 TYR A O 1
ATOM 1395 N N . ASP A 1 180 ? 18.750 -2.315 -5.887 1.00 91.88 180 ASP A N 1
ATOM 1396 C CA . ASP A 1 180 ? 19.239 -1.031 -6.392 1.00 91.88 180 ASP A CA 1
ATOM 1397 C C . ASP A 1 180 ? 20.540 -1.218 -7.188 1.00 91.88 180 ASP A C 1
ATOM 1399 O O . ASP A 1 180 ? 20.676 -0.718 -8.305 1.00 91.88 180 ASP A O 1
ATOM 1403 N N . ALA A 1 181 ? 21.488 -2.005 -6.662 1.00 94.50 181 ALA A N 1
ATOM 1404 C CA . ALA A 1 181 ? 22.724 -2.343 -7.366 1.00 94.50 181 ALA A CA 1
ATOM 1405 C C . ALA A 1 181 ? 22.459 -3.111 -8.671 1.00 94.50 181 ALA A C 1
ATOM 1407 O O . ALA A 1 181 ? 23.136 -2.876 -9.672 1.00 94.50 181 ALA A O 1
ATOM 1408 N N . ALA A 1 182 ? 21.467 -4.003 -8.683 1.00 95.06 182 ALA A N 1
ATOM 1409 C CA . ALA A 1 182 ? 21.078 -4.735 -9.880 1.00 95.06 182 ALA A CA 1
ATOM 1410 C C . ALA A 1 182 ? 20.451 -3.808 -10.940 1.00 95.06 182 ALA A C 1
ATOM 1412 O O . ALA A 1 182 ? 20.802 -3.920 -12.114 1.00 95.06 182 ALA A O 1
ATOM 1413 N N . ILE A 1 183 ? 19.626 -2.828 -10.550 1.00 94.12 183 ILE A N 1
ATOM 1414 C CA . ILE A 1 183 ? 19.127 -1.783 -11.465 1.00 94.12 183 ILE A CA 1
ATOM 1415 C C . ILE A 1 183 ? 20.286 -0.984 -12.070 1.00 94.12 183 ILE A C 1
ATOM 1417 O O . ILE A 1 183 ? 20.344 -0.807 -13.288 1.00 94.12 183 ILE A O 1
ATOM 1421 N N . TRP A 1 184 ? 21.246 -0.542 -11.254 1.00 95.88 184 TRP A N 1
ATOM 1422 C CA . TRP A 1 184 ? 22.441 0.138 -11.765 1.00 95.88 184 TRP A CA 1
ATOM 1423 C C . TRP A 1 184 ? 23.238 -0.745 -12.730 1.00 95.88 184 TRP A C 1
ATOM 1425 O O . TRP A 1 184 ? 23.696 -0.266 -13.767 1.00 95.88 184 TRP A O 1
ATOM 1435 N N . GLY A 1 185 ? 23.350 -2.042 -12.435 1.00 96.88 185 GLY A N 1
ATOM 1436 C CA . GLY A 1 185 ? 23.951 -3.029 -13.331 1.00 96.88 185 GLY A CA 1
ATOM 1437 C C . GLY A 1 185 ? 23.262 -3.094 -14.697 1.00 96.88 185 GLY A C 1
ATOM 1438 O O . GLY A 1 185 ? 23.950 -3.126 -15.716 1.00 96.88 185 GLY A O 1
ATOM 1439 N N . ILE A 1 186 ? 21.925 -3.032 -14.736 1.00 97.25 186 ILE A N 1
ATOM 1440 C CA . ILE A 1 186 ? 21.148 -2.969 -15.986 1.00 97.25 186 ILE A CA 1
ATOM 1441 C C . ILE A 1 186 ? 21.495 -1.702 -16.777 1.00 97.25 186 ILE A C 1
ATOM 1443 O O . ILE A 1 186 ? 21.753 -1.787 -17.978 1.00 97.25 186 ILE A O 1
ATOM 1447 N N . LEU A 1 187 ? 21.558 -0.536 -16.125 1.00 96.31 187 LEU A N 1
ATOM 1448 C CA . LEU A 1 187 ? 21.906 0.726 -16.794 1.00 96.31 187 LEU A CA 1
ATOM 1449 C C . LEU A 1 187 ? 23.316 0.682 -17.397 1.00 96.31 187 LEU A C 1
ATOM 1451 O O . LEU A 1 187 ? 23.507 1.042 -18.560 1.00 96.31 187 LEU A O 1
ATOM 1455 N N . VAL A 1 188 ? 24.297 0.182 -16.639 1.00 97.56 188 VAL A N 1
ATOM 1456 C CA . VAL A 1 188 ? 25.671 -0.010 -17.129 1.00 97.56 188 VAL A CA 1
ATOM 1457 C C . VAL A 1 188 ? 25.694 -0.976 -18.314 1.00 97.56 188 VAL A C 1
ATOM 1459 O O . VAL A 1 188 ? 26.344 -0.696 -19.322 1.00 97.56 188 VAL A O 1
ATOM 1462 N N . ALA A 1 189 ? 24.944 -2.077 -18.239 1.00 97.81 189 ALA A N 1
ATOM 1463 C CA . ALA A 1 189 ? 24.851 -3.048 -19.320 1.00 97.81 189 ALA A CA 1
ATOM 1464 C C . ALA A 1 189 ? 24.298 -2.435 -20.614 1.00 97.81 189 ALA A C 1
ATOM 1466 O O . ALA A 1 189 ? 24.859 -2.669 -21.684 1.00 97.81 189 ALA A O 1
ATOM 1467 N N . VAL A 1 190 ? 23.252 -1.606 -20.521 1.00 97.94 190 VAL A N 1
ATOM 1468 C CA . VAL A 1 190 ? 22.682 -0.879 -21.669 1.00 97.94 190 VAL A CA 1
ATOM 1469 C C . VAL A 1 190 ? 23.717 0.058 -22.294 1.00 97.94 190 VAL A C 1
ATOM 1471 O O . VAL A 1 190 ? 23.872 0.068 -23.514 1.00 97.94 190 VAL A O 1
ATOM 1474 N N . VAL A 1 191 ? 24.485 0.792 -21.485 1.00 97.75 191 VAL A N 1
ATOM 1475 C CA . VAL A 1 191 ? 25.560 1.658 -21.995 1.00 97.75 191 VAL A CA 1
ATOM 1476 C C . VAL A 1 191 ? 26.639 0.838 -22.711 1.00 97.75 191 VAL A C 1
ATOM 1478 O O . VAL A 1 191 ? 27.025 1.186 -23.827 1.00 97.75 191 VAL A O 1
ATOM 1481 N N . CYS A 1 192 ? 27.090 -0.280 -22.131 1.00 97.31 192 CYS A N 1
ATOM 1482 C CA . CYS A 1 192 ? 28.056 -1.175 -22.776 1.00 97.31 192 CYS A CA 1
ATOM 1483 C C . CYS A 1 192 ? 27.531 -1.730 -24.107 1.00 97.31 192 CYS A C 1
ATOM 1485 O O . CYS A 1 192 ? 28.274 -1.766 -25.088 1.00 97.31 192 CYS A O 1
ATOM 1487 N N . LEU A 1 193 ? 26.254 -2.122 -24.163 1.00 96.94 193 LEU A N 1
ATOM 1488 C CA . LEU A 1 193 ? 25.609 -2.598 -25.387 1.00 96.94 193 LEU A CA 1
ATOM 1489 C C . LEU A 1 193 ? 25.623 -1.532 -26.484 1.00 96.94 193 LEU A C 1
ATOM 1491 O O . LEU A 1 193 ? 26.048 -1.825 -27.601 1.00 96.94 193 LEU A O 1
ATOM 1495 N N . LEU A 1 194 ? 25.213 -0.303 -26.159 1.00 97.50 194 LEU A N 1
ATOM 1496 C CA . LEU A 1 194 ? 25.165 0.808 -27.110 1.00 97.50 194 LEU A CA 1
ATOM 1497 C C . LEU A 1 194 ? 26.564 1.185 -27.612 1.00 97.50 194 LEU A C 1
ATOM 1499 O O . LEU A 1 194 ? 26.781 1.278 -28.818 1.00 97.50 194 LEU A O 1
ATOM 1503 N N . VAL A 1 195 ? 27.538 1.343 -26.711 1.00 97.81 195 VAL A N 1
ATOM 1504 C CA . VAL A 1 195 ? 28.919 1.683 -27.089 1.00 97.81 195 VAL A CA 1
ATOM 1505 C C . VAL A 1 195 ? 29.558 0.558 -27.900 1.00 97.81 195 VAL A C 1
ATOM 1507 O O . VAL A 1 195 ? 30.195 0.826 -28.918 1.00 97.81 195 VAL A O 1
ATOM 1510 N N . GLY A 1 196 ? 29.372 -0.701 -27.495 1.00 97.81 196 GLY A N 1
ATOM 1511 C CA . GLY A 1 196 ? 29.888 -1.864 -28.217 1.00 97.81 196 GLY A CA 1
ATOM 1512 C C . GLY A 1 196 ? 29.307 -1.971 -29.626 1.00 97.81 196 GLY A C 1
ATOM 1513 O O . GLY A 1 196 ? 30.053 -2.164 -30.583 1.00 97.81 196 GLY A O 1
ATOM 1514 N N . ALA A 1 197 ? 27.995 -1.758 -29.770 1.00 96.25 197 ALA A N 1
ATOM 1515 C CA . ALA A 1 197 ? 27.325 -1.754 -31.067 1.00 96.25 197 ALA A CA 1
ATOM 1516 C C . ALA A 1 197 ? 27.809 -0.609 -31.974 1.00 96.25 197 ALA A C 1
ATOM 1518 O O . ALA A 1 197 ? 28.119 -0.849 -33.138 1.00 96.25 197 ALA A O 1
ATOM 1519 N N . CYS A 1 198 ? 27.935 0.614 -31.447 1.00 97.44 198 CYS A N 1
ATOM 1520 C CA . CYS A 1 198 ? 28.359 1.782 -32.227 1.00 97.44 198 CYS A CA 1
ATOM 1521 C C . CYS A 1 198 ? 29.846 1.753 -32.616 1.00 97.44 198 CYS A C 1
ATOM 1523 O O . CYS A 1 198 ? 30.214 2.265 -33.669 1.00 97.44 198 CYS A O 1
ATOM 1525 N N . SER A 1 199 ? 30.707 1.179 -31.774 1.00 96.88 199 SER A N 1
ATOM 1526 C CA . SER A 1 199 ? 32.157 1.100 -32.020 1.00 96.88 199 SER A CA 1
ATOM 1527 C C . SER A 1 199 ? 32.589 -0.146 -32.798 1.00 96.88 199 SER A C 1
ATOM 1529 O O . SER A 1 199 ? 33.741 -0.230 -33.216 1.00 96.88 199 SER A O 1
ATOM 1531 N N . GLY A 1 200 ? 31.701 -1.135 -32.958 1.00 96.25 200 GLY A N 1
ATOM 1532 C CA . GLY A 1 200 ? 32.048 -2.456 -33.491 1.00 96.25 200 GLY A CA 1
ATOM 1533 C C . GLY A 1 200 ? 32.843 -3.334 -32.513 1.00 96.25 200 GLY A C 1
ATOM 1534 O O . GLY A 1 200 ? 33.329 -4.400 -32.891 1.00 96.25 200 GLY A O 1
ATOM 1535 N N . ALA A 1 201 ? 32.986 -2.927 -31.248 1.00 96.88 201 ALA A N 1
ATOM 1536 C CA . ALA A 1 201 ? 33.691 -3.695 -30.228 1.00 96.88 201 ALA A CA 1
ATOM 1537 C C . ALA A 1 201 ? 32.839 -4.879 -29.730 1.00 96.88 201 ALA A C 1
ATOM 1539 O O . ALA A 1 201 ? 32.206 -4.814 -28.675 1.00 96.88 201 ALA A O 1
ATOM 1540 N N . HIS A 1 202 ? 32.859 -5.996 -30.465 1.00 95.56 202 HIS A N 1
ATOM 1541 C CA . HIS A 1 202 ? 32.039 -7.182 -30.176 1.00 95.56 202 HIS A CA 1
ATOM 1542 C C . HIS A 1 202 ? 32.190 -7.722 -28.745 1.00 95.56 202 HIS A C 1
ATOM 1544 O O . HIS A 1 202 ? 31.200 -8.144 -28.148 1.00 95.56 202 HIS A O 1
ATOM 1550 N N . LEU A 1 203 ? 33.395 -7.674 -28.161 1.00 96.69 203 LEU A N 1
ATOM 1551 C CA . LEU A 1 203 ? 33.615 -8.094 -26.769 1.00 96.69 203 LEU A CA 1
ATOM 1552 C C . LEU A 1 203 ? 32.798 -7.252 -25.782 1.00 96.69 203 LEU A C 1
ATOM 1554 O O . LEU A 1 203 ? 32.230 -7.794 -24.834 1.00 96.69 203 LEU A O 1
ATOM 1558 N N . LEU A 1 204 ? 32.702 -5.941 -26.019 1.00 96.25 204 LEU A N 1
ATOM 1559 C CA . LEU A 1 204 ? 31.940 -5.031 -25.169 1.00 96.25 204 LEU A CA 1
ATOM 1560 C C . LEU A 1 204 ? 30.436 -5.291 -25.301 1.00 96.25 204 LEU A C 1
ATOM 1562 O O . LEU A 1 204 ? 29.736 -5.325 -24.292 1.00 96.25 204 LEU A O 1
ATOM 1566 N N . THR A 1 205 ? 29.954 -5.566 -26.517 1.00 96.50 205 THR A N 1
ATOM 1567 C CA . THR A 1 205 ? 28.561 -5.969 -26.753 1.00 96.50 205 THR A CA 1
ATOM 1568 C C . THR A 1 205 ? 28.223 -7.267 -26.023 1.00 96.50 205 THR A C 1
ATOM 1570 O O . THR A 1 205 ? 27.243 -7.310 -25.286 1.00 96.50 205 THR A O 1
ATOM 1573 N N . VAL A 1 206 ? 29.043 -8.315 -26.165 1.00 97.38 206 VAL A N 1
ATOM 1574 C CA . VAL A 1 206 ? 28.814 -9.600 -25.478 1.00 97.38 206 VAL A CA 1
ATOM 1575 C C . VAL A 1 206 ? 28.831 -9.416 -23.960 1.00 97.38 206 VAL A C 1
ATOM 1577 O O . VAL A 1 206 ? 27.947 -9.922 -23.271 1.00 97.38 206 VAL A O 1
ATOM 1580 N N . SER A 1 207 ? 29.783 -8.636 -23.441 1.00 96.50 207 SER A N 1
ATOM 1581 C CA . SER A 1 207 ? 29.866 -8.316 -22.010 1.00 96.50 207 SER A CA 1
ATOM 1582 C C . SER A 1 207 ? 28.613 -7.583 -21.523 1.00 96.50 207 SER A C 1
ATOM 1584 O O . SER A 1 207 ? 28.077 -7.919 -20.470 1.00 96.50 207 SER A O 1
ATOM 1586 N N . GLY A 1 208 ? 28.102 -6.638 -22.319 1.00 97.62 208 GLY A N 1
ATOM 1587 C CA . GLY A 1 208 ? 26.845 -5.942 -22.058 1.00 97.62 208 GLY A CA 1
ATOM 1588 C C . GLY A 1 208 ? 25.640 -6.885 -22.011 1.00 97.62 208 GLY A C 1
ATOM 1589 O O . GLY A 1 208 ? 24.851 -6.800 -21.078 1.00 97.62 208 GLY A O 1
ATOM 1590 N N . VAL A 1 209 ? 25.519 -7.837 -22.947 1.00 98.06 209 VAL A N 1
ATOM 1591 C CA . VAL A 1 209 ? 24.421 -8.829 -22.940 1.00 98.06 209 VAL A CA 1
ATOM 1592 C C . VAL A 1 209 ? 24.466 -9.679 -21.670 1.00 98.06 209 VAL A C 1
ATOM 1594 O O . VAL A 1 209 ? 23.447 -9.859 -21.005 1.00 98.06 209 VAL A O 1
ATOM 1597 N N . VAL A 1 210 ? 25.648 -10.195 -21.320 1.00 98.06 210 VAL A N 1
ATOM 1598 C CA . VAL A 1 210 ? 25.824 -11.053 -20.140 1.00 98.06 210 VAL A CA 1
ATOM 1599 C C . VAL A 1 210 ? 25.525 -10.285 -18.854 1.00 98.06 210 VAL A C 1
ATOM 1601 O O . VAL A 1 210 ? 24.821 -10.804 -17.987 1.00 98.06 210 VAL A O 1
ATOM 1604 N N . LEU A 1 211 ? 26.016 -9.047 -18.734 1.00 97.75 211 LEU A N 1
ATOM 1605 C CA . LEU A 1 211 ? 25.739 -8.189 -17.583 1.00 97.75 211 LEU A CA 1
ATOM 1606 C C . LEU A 1 211 ? 24.250 -7.843 -17.481 1.00 97.75 211 LEU A C 1
ATOM 1608 O O . LEU A 1 211 ? 23.696 -7.879 -16.388 1.00 97.75 211 LEU A O 1
ATOM 1612 N N . PHE A 1 212 ? 23.585 -7.557 -18.603 1.00 97.81 212 PHE A N 1
ATOM 1613 C CA . PHE A 1 212 ? 22.151 -7.276 -18.620 1.00 97.81 212 PHE A CA 1
ATOM 1614 C C . PHE A 1 212 ? 21.353 -8.480 -18.114 1.00 97.81 212 PHE A C 1
ATOM 1616 O O . PHE A 1 212 ? 20.521 -8.339 -17.222 1.00 97.81 212 PHE A O 1
ATOM 1623 N N . ALA A 1 213 ? 21.633 -9.674 -18.645 1.00 97.81 213 ALA A N 1
ATOM 1624 C CA . ALA A 1 213 ? 20.937 -10.895 -18.255 1.00 97.81 213 ALA A CA 1
ATOM 1625 C C . ALA A 1 213 ? 21.160 -11.242 -16.773 1.00 97.81 213 ALA A C 1
ATOM 1627 O O . ALA A 1 213 ? 20.210 -11.608 -16.081 1.00 97.81 213 ALA A O 1
ATOM 1628 N N . SER A 1 214 ? 22.391 -11.102 -16.269 1.00 97.56 214 SER A N 1
ATOM 1629 C CA . SER A 1 214 ? 22.703 -11.384 -14.864 1.00 97.56 214 SER A CA 1
ATOM 1630 C C . SER A 1 214 ? 22.086 -10.356 -13.916 1.00 97.56 214 SER A C 1
ATOM 1632 O O . SER A 1 214 ? 21.502 -10.742 -12.905 1.00 97.56 214 SER A O 1
ATOM 1634 N N . ALA A 1 215 ? 22.141 -9.068 -14.259 1.00 97.31 215 ALA A N 1
ATOM 1635 C CA . ALA A 1 215 ? 21.532 -8.002 -13.476 1.00 97.31 215 ALA A CA 1
ATOM 1636 C C . ALA A 1 215 ? 19.998 -8.111 -13.468 1.00 97.31 215 ALA A C 1
ATOM 1638 O O . ALA A 1 215 ? 19.388 -7.986 -12.412 1.00 97.31 215 ALA A O 1
ATOM 1639 N N . TYR A 1 216 ? 19.377 -8.445 -14.604 1.00 96.50 216 TYR A N 1
ATOM 1640 C CA . TYR A 1 216 ? 17.938 -8.710 -14.694 1.00 96.50 216 TYR A CA 1
ATOM 1641 C C . TYR A 1 216 ? 17.512 -9.947 -13.884 1.00 96.50 216 TYR A C 1
ATOM 1643 O O . TYR A 1 216 ? 16.503 -9.932 -13.181 1.00 96.50 216 TYR A O 1
ATOM 1651 N N . ALA A 1 217 ? 18.293 -11.030 -13.925 1.00 96.44 217 ALA A N 1
ATOM 1652 C CA . ALA A 1 217 ? 18.038 -12.187 -13.069 1.00 96.44 217 ALA A CA 1
ATOM 1653 C C . ALA A 1 217 ? 18.182 -11.826 -11.579 1.00 96.44 217 ALA A C 1
ATOM 1655 O O . ALA A 1 217 ? 17.392 -12.283 -10.751 1.00 96.44 217 ALA A O 1
ATOM 1656 N N . LEU A 1 218 ? 19.160 -10.980 -11.238 1.00 95.75 218 LEU A N 1
ATOM 1657 C CA . LEU A 1 218 ? 19.391 -10.519 -9.874 1.00 95.75 218 LEU A CA 1
ATOM 1658 C C . LEU A 1 218 ? 18.278 -9.590 -9.373 1.00 95.75 218 LEU A C 1
ATOM 1660 O O . LEU A 1 218 ? 17.882 -9.748 -8.223 1.00 95.75 218 LEU A O 1
ATOM 1664 N N . THR A 1 219 ? 17.729 -8.682 -10.192 1.00 93.88 219 THR A N 1
ATOM 1665 C CA . THR A 1 219 ? 16.567 -7.863 -9.792 1.00 93.88 219 THR A CA 1
ATOM 1666 C C . THR A 1 219 ? 15.360 -8.747 -9.501 1.00 93.88 219 THR A C 1
ATOM 1668 O O . THR A 1 219 ? 14.734 -8.598 -8.453 1.00 93.88 219 THR A O 1
ATOM 1671 N N . TRP A 1 220 ? 15.070 -9.718 -10.373 1.00 94.00 220 TRP A N 1
ATOM 1672 C CA . TRP A 1 220 ? 13.970 -10.663 -10.175 1.00 94.00 220 TRP A CA 1
ATOM 1673 C C . TRP A 1 220 ? 14.151 -11.509 -8.909 1.00 94.00 220 TRP A C 1
ATOM 1675 O O . TRP A 1 220 ? 13.220 -11.651 -8.113 1.00 94.00 220 TRP A O 1
ATOM 1685 N N . TYR A 1 221 ? 15.358 -12.039 -8.690 1.00 94.38 221 TYR A N 1
ATOM 1686 C CA . TYR A 1 221 ? 15.683 -12.810 -7.492 1.00 94.38 221 TYR A CA 1
ATOM 1687 C C . TYR A 1 221 ? 15.609 -11.948 -6.228 1.00 94.38 221 TYR A C 1
ATOM 1689 O O . TYR A 1 221 ? 15.008 -12.360 -5.239 1.00 94.38 221 TYR A O 1
ATOM 1697 N N . ALA A 1 222 ? 16.168 -10.737 -6.255 1.00 91.62 222 ALA A N 1
ATOM 1698 C CA . ALA A 1 222 ? 16.121 -9.815 -5.129 1.00 91.62 222 ALA A CA 1
ATOM 1699 C C . ALA A 1 222 ? 14.678 -9.441 -4.768 1.00 91.62 222 ALA A C 1
ATOM 1701 O O . ALA A 1 222 ? 14.320 -9.517 -3.599 1.00 91.62 222 ALA A O 1
ATOM 1702 N N . ALA A 1 223 ? 13.838 -9.137 -5.760 1.00 87.94 223 ALA A N 1
ATOM 1703 C CA . ALA A 1 223 ? 12.441 -8.771 -5.545 1.00 87.94 223 ALA A CA 1
ATOM 1704 C C . ALA A 1 223 ? 11.591 -9.912 -4.958 1.00 87.94 223 ALA A C 1
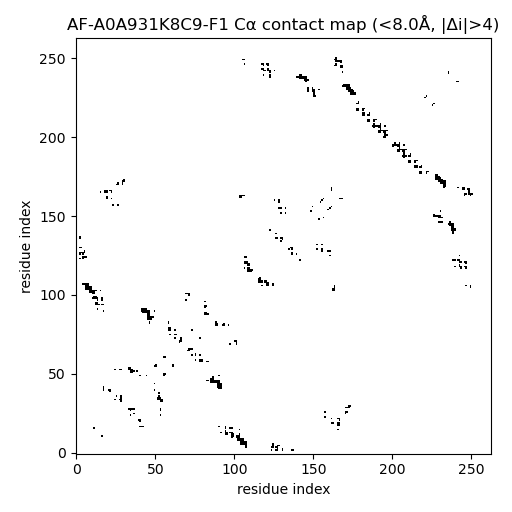ATOM 1706 O O . ALA A 1 223 ? 10.639 -9.652 -4.228 1.00 87.94 223 ALA A O 1
ATOM 1707 N N . ARG A 1 224 ? 11.905 -11.178 -5.274 1.00 88.69 224 ARG A N 1
ATOM 1708 C CA . ARG A 1 224 ? 11.097 -12.334 -4.839 1.00 88.69 224 ARG A CA 1
ATOM 1709 C C . ARG A 1 224 ? 11.641 -13.078 -3.630 1.00 88.69 224 ARG A C 1
ATOM 1711 O O . ARG A 1 224 ? 10.866 -13.692 -2.901 1.00 88.69 224 ARG A O 1
ATOM 1718 N N . CYS A 1 225 ? 12.956 -13.098 -3.455 1.00 90.50 225 CYS A N 1
ATOM 1719 C CA . CYS A 1 225 ? 13.613 -13.995 -2.508 1.00 90.50 225 CYS A CA 1
ATOM 1720 C C . CYS A 1 225 ? 14.370 -13.260 -1.403 1.00 90.50 225 CYS A C 1
ATOM 1722 O O . CYS A 1 225 ? 14.669 -13.873 -0.377 1.00 90.50 225 CYS A O 1
ATOM 1724 N N . LEU A 1 226 ? 14.690 -11.973 -1.576 1.00 91.38 226 LEU A N 1
ATOM 1725 C CA . LEU A 1 226 ? 15.415 -11.204 -0.572 1.00 91.38 226 LEU A CA 1
ATOM 1726 C C . LEU A 1 226 ? 14.469 -10.261 0.164 1.00 91.38 226 LEU A C 1
ATOM 1728 O O . LEU A 1 226 ? 13.760 -9.457 -0.430 1.00 91.38 226 LEU A O 1
ATOM 1732 N N . LEU A 1 227 ? 14.505 -10.328 1.493 1.00 90.69 227 LEU A N 1
ATOM 1733 C CA . LEU A 1 227 ? 13.869 -9.305 2.312 1.00 90.69 227 LEU A CA 1
ATOM 1734 C C . LEU A 1 227 ? 14.648 -7.987 2.182 1.00 90.69 227 LEU A C 1
ATOM 1736 O O . LEU A 1 227 ? 15.887 -8.040 2.187 1.00 90.69 227 LEU A O 1
ATOM 1740 N N . PRO A 1 228 ? 13.965 -6.825 2.185 1.00 92.00 228 PRO A N 1
ATOM 1741 C CA . PRO A 1 228 ? 14.617 -5.517 2.241 1.00 92.00 228 PRO A CA 1
ATOM 1742 C C . PRO A 1 228 ? 15.652 -5.458 3.364 1.00 92.00 228 PRO A C 1
ATOM 1744 O O . PRO A 1 228 ? 15.484 -6.118 4.385 1.00 92.00 228 PRO A O 1
ATOM 1747 N N . ALA A 1 229 ? 16.722 -4.683 3.222 1.00 93.94 229 ALA A N 1
ATOM 1748 C CA . ALA A 1 229 ? 17.705 -4.514 4.292 1.00 93.94 229 ALA A CA 1
ATOM 1749 C C . ALA A 1 229 ? 17.077 -3.838 5.523 1.00 93.94 229 ALA A C 1
ATOM 1751 O O . ALA A 1 229 ? 17.315 -4.267 6.653 1.00 93.94 229 ALA A O 1
ATOM 1752 N N . SER A 1 230 ? 16.218 -2.842 5.298 1.00 95.25 230 SER A N 1
ATOM 1753 C CA . SER A 1 230 ? 15.408 -2.207 6.335 1.00 95.25 230 SER A CA 1
ATOM 1754 C C . SER A 1 230 ? 14.068 -1.718 5.783 1.00 95.25 230 SER A C 1
ATOM 1756 O O . SER A 1 230 ? 13.921 -1.465 4.586 1.00 95.25 230 SER A O 1
ATOM 1758 N N . VAL A 1 231 ? 13.087 -1.616 6.682 1.00 96.56 231 VAL A N 1
ATOM 1759 C CA . VAL A 1 231 ? 11.779 -0.991 6.456 1.00 96.56 231 VAL A CA 1
ATOM 1760 C C . VAL A 1 231 ? 11.470 -0.169 7.698 1.00 96.56 231 VAL A C 1
ATOM 1762 O O . VAL A 1 231 ? 11.230 -0.728 8.772 1.00 96.56 231 VAL A O 1
ATOM 1765 N N . GLU A 1 232 ? 11.518 1.148 7.570 1.00 96.69 232 GLU A N 1
ATOM 1766 C CA . GLU A 1 232 ? 11.413 2.087 8.688 1.00 96.69 232 GLU A CA 1
ATOM 1767 C C . GLU A 1 232 ? 10.255 3.059 8.473 1.00 96.69 232 GLU A C 1
ATOM 1769 O O . GLU A 1 232 ? 9.973 3.462 7.349 1.00 96.69 232 GLU A O 1
ATOM 1774 N N . PHE A 1 233 ? 9.594 3.456 9.559 1.00 96.12 233 PHE A N 1
ATOM 1775 C CA . PHE A 1 233 ? 8.494 4.420 9.546 1.00 96.12 233 PHE A CA 1
ATOM 1776 C C . PHE A 1 233 ? 8.889 5.623 10.403 1.00 96.12 233 PHE A C 1
ATOM 1778 O O . PHE A 1 233 ? 8.584 5.670 11.595 1.00 96.12 233 PHE A O 1
ATOM 1785 N N . GLY A 1 234 ? 9.603 6.582 9.809 1.00 94.25 234 GLY A N 1
ATOM 1786 C CA . GLY A 1 234 ? 10.147 7.734 10.536 1.00 94.25 234 GLY A CA 1
ATOM 1787 C C . GLY A 1 234 ? 10.973 7.313 11.760 1.00 94.25 234 GLY A C 1
ATOM 1788 O O . GLY A 1 234 ? 11.830 6.441 11.666 1.00 94.25 234 GLY A O 1
ATOM 1789 N N . GLU A 1 235 ? 10.678 7.902 12.921 1.00 95.88 235 GLU A N 1
ATOM 1790 C CA . GLU A 1 235 ? 11.393 7.631 14.179 1.00 95.88 235 GLU A CA 1
ATOM 1791 C C . GLU A 1 235 ? 10.781 6.505 15.032 1.00 95.88 235 GLU A C 1
ATOM 1793 O O . GLU A 1 235 ? 11.141 6.348 16.199 1.00 95.88 235 GLU A O 1
ATOM 1798 N N . LEU A 1 236 ? 9.853 5.704 14.495 1.00 97.19 236 LEU A N 1
ATOM 1799 C CA . LEU A 1 236 ? 9.240 4.610 15.255 1.00 97.19 236 LEU A CA 1
ATOM 1800 C C . LEU A 1 236 ? 10.253 3.485 15.504 1.00 97.19 236 LEU A C 1
ATOM 1802 O O . LEU A 1 236 ? 10.701 2.817 14.570 1.00 97.19 236 LEU A O 1
ATOM 1806 N N . ARG A 1 237 ? 10.599 3.241 16.775 1.00 97.56 237 ARG A N 1
ATOM 1807 C CA . ARG A 1 237 ? 11.583 2.214 17.162 1.00 97.56 237 ARG A CA 1
ATOM 1808 C C . ARG A 1 237 ? 10.929 0.962 17.723 1.00 97.56 237 ARG A C 1
ATOM 1810 O O . ARG A 1 237 ? 11.425 -0.140 17.488 1.00 97.56 237 ARG A O 1
ATOM 1817 N N . THR A 1 238 ? 9.828 1.114 18.451 1.00 98.44 238 THR A N 1
ATOM 1818 C CA . THR A 1 238 ? 9.181 0.035 19.203 1.00 98.44 238 THR A CA 1
ATOM 1819 C C . THR A 1 238 ? 7.691 -0.089 18.897 1.00 98.44 238 THR A C 1
ATOM 1821 O O . THR A 1 238 ? 7.055 0.822 18.361 1.00 98.44 238 THR A O 1
ATOM 1824 N N . PHE A 1 239 ? 7.098 -1.218 19.288 1.00 98.06 239 PHE A N 1
ATOM 1825 C CA . PHE A 1 239 ? 5.647 -1.413 19.204 1.00 98.06 239 PHE A CA 1
ATOM 1826 C C . PHE A 1 239 ? 4.844 -0.433 20.068 1.00 98.06 239 PHE A C 1
ATOM 1828 O O . PHE A 1 239 ? 3.693 -0.143 19.743 1.00 98.06 239 PHE A O 1
ATOM 1835 N N . ARG A 1 240 ? 5.430 0.098 21.148 1.00 97.56 240 ARG A N 1
ATOM 1836 C CA . ARG A 1 240 ? 4.832 1.173 21.949 1.00 97.56 240 ARG A CA 1
ATOM 1837 C C . ARG A 1 240 ? 4.672 2.444 21.122 1.00 97.56 240 ARG A C 1
ATOM 1839 O O . ARG A 1 240 ? 3.583 3.010 21.129 1.00 97.56 240 ARG A O 1
ATOM 1846 N N . ASP A 1 241 ? 5.719 2.861 20.413 1.00 98.00 241 ASP A N 1
ATOM 1847 C CA . ASP A 1 241 ? 5.701 4.088 19.602 1.00 98.00 241 ASP A CA 1
ATOM 1848 C C . ASP A 1 241 ? 4.622 3.987 18.521 1.00 98.00 241 ASP A C 1
ATOM 1850 O O . ASP A 1 241 ? 3.780 4.872 18.372 1.00 98.00 241 ASP A O 1
ATOM 1854 N N . LEU A 1 242 ? 4.584 2.840 17.836 1.00 97.62 242 LEU A N 1
ATOM 1855 C CA . LEU A 1 242 ? 3.563 2.537 16.840 1.00 97.62 242 LEU A CA 1
ATOM 1856 C C . LEU A 1 242 ? 2.148 2.579 17.432 1.00 97.62 242 LEU A C 1
ATOM 1858 O O . LEU A 1 242 ? 1.248 3.181 16.849 1.00 97.62 242 LEU A O 1
ATOM 1862 N N . ALA A 1 243 ? 1.939 1.955 18.591 1.00 97.06 243 ALA A N 1
ATOM 1863 C CA . ALA A 1 243 ? 0.632 1.913 19.232 1.00 97.06 243 ALA A CA 1
ATOM 1864 C C . ALA A 1 243 ? 0.141 3.304 19.659 1.00 97.06 243 ALA A C 1
ATOM 1866 O O . ALA A 1 243 ? -1.050 3.586 19.543 1.00 97.06 243 ALA A O 1
ATOM 1867 N N . VAL A 1 244 ? 1.043 4.183 20.110 1.00 96.56 244 VAL A N 1
ATOM 1868 C CA . VAL A 1 244 ? 0.722 5.584 20.424 1.00 96.56 244 VAL A CA 1
ATOM 1869 C C . VAL A 1 244 ? 0.294 6.338 19.165 1.00 96.56 244 VAL A C 1
ATOM 1871 O O . VAL A 1 244 ? -0.735 7.010 19.190 1.00 96.56 244 VAL A O 1
ATOM 1874 N N . VAL A 1 245 ? 1.022 6.182 18.055 1.00 96.31 245 VAL A N 1
ATOM 1875 C CA . VAL A 1 245 ? 0.679 6.829 16.778 1.00 96.31 245 VAL A 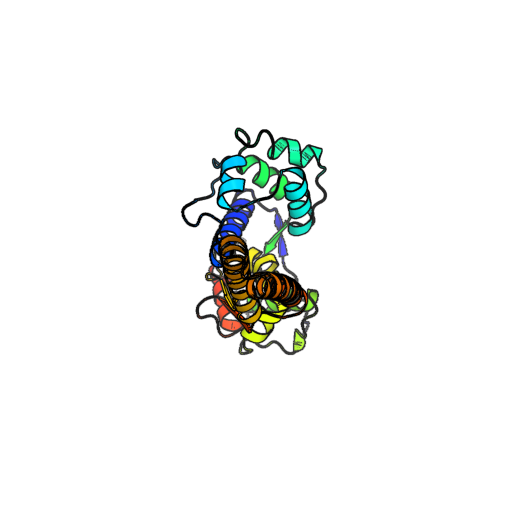CA 1
ATOM 1876 C C . VAL A 1 245 ? -0.674 6.354 16.245 1.00 96.31 245 VAL A C 1
ATOM 1878 O O . VAL A 1 245 ? -1.524 7.175 15.902 1.00 96.31 245 VAL A O 1
ATOM 1881 N N . VAL A 1 246 ? -0.920 5.042 16.227 1.00 95.75 246 VAL A N 1
ATOM 1882 C CA . VAL A 1 246 ? -2.196 4.479 15.750 1.00 95.75 246 VAL A CA 1
ATOM 1883 C C . VAL A 1 246 ? -3.364 4.890 16.651 1.00 95.75 246 VAL A C 1
ATOM 1885 O O . VAL A 1 246 ? -4.450 5.199 16.154 1.00 95.75 246 VAL A O 1
ATOM 1888 N N . ALA A 1 247 ? -3.153 4.939 17.969 1.00 94.00 247 ALA A N 1
ATOM 1889 C CA . ALA A 1 247 ? -4.166 5.406 18.911 1.00 94.00 247 ALA A CA 1
ATOM 1890 C C . ALA A 1 247 ? -4.479 6.901 18.742 1.00 94.00 247 ALA A C 1
ATOM 1892 O O . ALA A 1 247 ? -5.643 7.275 18.831 1.00 94.00 247 ALA A O 1
ATOM 1893 N N . GLY A 1 248 ? -3.473 7.741 18.474 1.00 90.19 248 GLY A N 1
ATOM 1894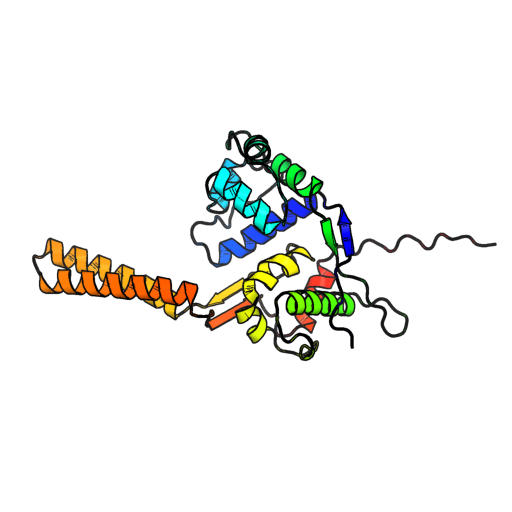 C CA . GLY A 1 248 ? -3.656 9.181 18.264 1.00 90.19 248 GLY A CA 1
ATOM 1895 C C . GLY A 1 248 ? -4.282 9.542 16.912 1.00 90.19 248 GLY A C 1
ATOM 1896 O O . GLY A 1 248 ? -4.991 10.539 16.818 1.00 90.19 248 GLY A O 1
ATOM 1897 N N . GLY A 1 249 ? -4.041 8.736 15.873 1.00 80.50 249 GLY A N 1
ATOM 1898 C CA . GLY A 1 249 ? -4.630 8.928 14.542 1.00 80.50 249 GLY A CA 1
ATOM 1899 C C . GLY A 1 249 ? -6.011 8.294 14.358 1.00 80.50 249 GLY A C 1
ATOM 1900 O O . GLY A 1 249 ? -6.729 8.626 13.415 1.00 80.50 249 GLY A O 1
ATOM 1901 N N . SER A 1 250 ? -6.411 7.387 15.252 1.00 61.41 250 SER A N 1
ATOM 1902 C CA . SER A 1 250 ? -7.790 6.907 15.298 1.00 61.41 250 SER A CA 1
ATOM 1903 C C . SER A 1 250 ? -8.669 8.057 15.797 1.00 61.41 250 SER A C 1
ATOM 1905 O O . SER A 1 250 ? -8.408 8.549 16.893 1.00 61.41 250 SER A O 1
ATOM 1907 N N . PRO A 1 251 ? -9.700 8.511 15.055 1.00 52.84 251 PRO A N 1
ATOM 1908 C CA . PRO A 1 251 ? -10.625 9.496 15.592 1.00 52.84 251 PRO A CA 1
ATOM 1909 C C . PRO A 1 251 ? -11.226 8.913 16.870 1.00 52.84 251 PRO A C 1
ATOM 1911 O O . PRO A 1 251 ? -11.939 7.908 16.819 1.00 52.84 251 PRO A O 1
ATOM 1914 N N . ALA A 1 252 ? -10.879 9.515 18.007 1.00 42.56 252 ALA A N 1
ATOM 1915 C CA . ALA A 1 252 ? -11.562 9.283 19.262 1.00 42.56 252 ALA A CA 1
ATOM 1916 C C . ALA A 1 252 ? -12.998 9.762 19.047 1.00 42.56 252 ALA A C 1
ATOM 1918 O O . ALA A 1 252 ? -13.275 10.959 19.056 1.00 42.56 252 ALA A O 1
ATOM 1919 N N . GLU A 1 253 ? -13.897 8.834 18.737 1.00 43.38 253 GLU A N 1
ATOM 1920 C CA . GLU A 1 253 ? -15.320 9.116 18.827 1.00 43.38 253 GLU A CA 1
ATOM 1921 C C . GLU A 1 253 ? -15.576 9.407 20.312 1.00 43.38 253 GLU A C 1
ATOM 1923 O O . GLU A 1 253 ? -15.180 8.583 21.145 1.00 43.38 253 GLU A O 1
ATOM 1928 N N . PRO A 1 254 ? -16.104 10.590 20.670 1.00 39.03 254 PRO A N 1
ATOM 1929 C CA . PRO A 1 254 ? -16.372 10.910 22.062 1.00 39.03 254 PRO A CA 1
ATOM 1930 C C . PRO A 1 254 ? -17.300 9.834 22.614 1.00 39.03 254 PRO A C 1
ATOM 1932 O O . PRO A 1 254 ? -18.276 9.473 21.950 1.00 39.03 254 PRO A O 1
ATOM 1935 N N . ASP A 1 255 ? -16.952 9.301 23.789 1.00 37.72 255 ASP A N 1
ATOM 1936 C CA . ASP A 1 255 ? -17.787 8.362 24.530 1.00 37.72 255 ASP A CA 1
ATOM 1937 C C . ASP A 1 255 ? -19.235 8.841 24.444 1.00 37.72 255 ASP A C 1
ATOM 1939 O O . ASP A 1 255 ? -19.545 9.979 24.812 1.00 37.72 255 ASP A O 1
ATOM 1943 N N . ALA A 1 256 ? -20.099 7.983 23.895 1.00 37.66 256 ALA A N 1
ATOM 1944 C CA . ALA A 1 256 ? -21.533 8.175 23.962 1.00 37.66 256 ALA A CA 1
ATOM 1945 C C . ALA A 1 256 ? -21.848 8.516 25.414 1.00 37.66 256 ALA A C 1
ATOM 1947 O O . ALA A 1 256 ? -21.545 7.728 26.315 1.00 37.66 256 ALA A O 1
ATOM 1948 N N . ALA A 1 257 ? -22.347 9.736 25.603 1.00 38.09 257 ALA A N 1
ATOM 1949 C CA . ALA A 1 257 ? -22.681 10.293 26.890 1.00 38.09 257 ALA A CA 1
ATOM 1950 C C . ALA A 1 257 ? -23.343 9.210 27.740 1.00 38.09 257 ALA A C 1
ATOM 1952 O O . ALA A 1 257 ? -24.341 8.606 27.337 1.00 38.09 257 ALA A O 1
ATOM 1953 N N . ALA A 1 258 ? -22.766 8.969 28.915 1.00 41.59 258 ALA A N 1
ATOM 1954 C CA . ALA A 1 258 ? -23.485 8.389 30.030 1.00 41.59 258 ALA A CA 1
ATOM 1955 C C . ALA A 1 258 ? -24.573 9.395 30.442 1.00 41.59 258 ALA A C 1
ATOM 1957 O O . ALA A 1 258 ? -24.464 10.057 31.466 1.00 41.59 258 ALA A O 1
ATOM 1958 N N . ASP A 1 259 ? -25.589 9.540 29.595 1.00 43.38 259 ASP A N 1
ATOM 1959 C CA . ASP A 1 259 ? -26.849 10.193 29.899 1.00 43.38 259 ASP A CA 1
ATOM 1960 C C . ASP A 1 259 ? -27.834 9.067 30.207 1.00 43.38 259 ASP A C 1
ATOM 1962 O O . ASP A 1 259 ? -28.566 8.542 29.369 1.00 43.38 259 ASP A O 1
ATOM 1966 N N . GLY A 1 260 ? -27.715 8.605 31.447 1.00 39.75 260 GLY A N 1
ATOM 1967 C CA . GLY A 1 260 ? -28.549 7.594 32.068 1.00 39.75 260 GLY A CA 1
ATOM 1968 C C . GLY A 1 260 ? -28.965 8.072 33.447 1.00 39.75 260 GLY A C 1
ATOM 1969 O O . GLY A 1 260 ? -28.573 7.468 34.435 1.00 39.75 260 GLY A O 1
ATOM 1970 N N . GLY A 1 261 ? -29.702 9.186 33.469 1.00 42.09 261 GLY A N 1
ATOM 1971 C CA . GLY A 1 261 ? -30.783 9.476 34.413 1.00 42.09 261 GLY A CA 1
ATOM 1972 C C . GLY A 1 261 ? -30.457 9.457 35.904 1.00 42.09 261 GLY A C 1
ATOM 1973 O O . GLY A 1 261 ? -30.433 8.408 36.540 1.00 42.09 261 GLY A O 1
ATOM 1974 N N . GLY A 1 262 ? -30.371 10.650 36.491 1.00 49.47 262 GLY A N 1
ATOM 1975 C CA . GLY A 1 262 ? -30.714 10.817 37.897 1.00 49.47 262 GLY A CA 1
ATOM 1976 C C . GLY A 1 262 ? -32.217 10.633 38.114 1.00 49.47 262 GLY A C 1
ATOM 1977 O O . GLY A 1 262 ? -33.014 11.259 37.419 1.00 49.47 262 GLY A O 1
ATOM 1978 N N . MET A 1 263 ? -32.576 9.771 39.063 1.00 40.47 263 MET A N 1
ATOM 1979 C CA . MET A 1 263 ? -33.449 10.016 40.226 1.00 40.47 263 MET A CA 1
ATOM 1980 C C . MET A 1 263 ? -33.735 8.693 40.930 1.00 40.47 263 MET A C 1
ATOM 1982 O O . MET A 1 263 ? -34.136 7.730 40.241 1.00 40.47 263 MET A O 1
#

Solvent-accessible surface area (backbone atoms only — not comparable to full-atom values): 13983 Å² total; per-residue (Å²): 130,82,59,78,34,70,60,44,76,39,85,33,41,39,68,56,46,48,39,41,52,48,31,50,47,59,44,42,43,61,79,39,88,69,26,42,82,85,61,77,83,44,55,79,36,28,37,43,58,51,28,56,34,52,65,49,66,60,60,67,64,38,42,53,52,47,24,62,78,62,73,43,89,74,49,72,64,61,37,42,66,36,42,47,61,27,84,75,24,29,40,42,50,45,22,45,59,49,22,78,71,35,66,35,53,33,68,40,82,28,74,56,99,89,40,81,34,52,38,59,10,27,36,41,27,53,38,18,56,40,35,77,72,68,45,77,37,89,76,64,49,52,81,36,66,33,53,74,50,38,35,75,42,41,66,49,52,73,40,69,54,34,57,46,12,48,67,40,68,53,63,51,46,75,41,44,68,68,35,53,51,17,52,52,36,34,55,52,13,52,50,33,32,51,53,13,62,77,71,64,40,59,69,42,26,53,50,11,52,53,40,30,54,51,18,51,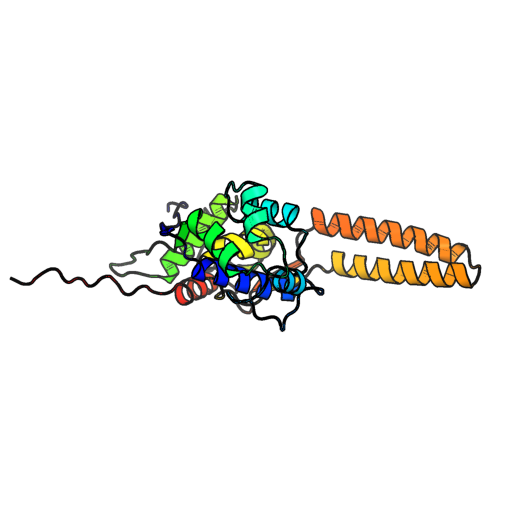52,41,31,55,45,32,74,75,74,48,71,47,80,40,34,42,39,66,88,56,54,25,40,44,52,49,10,45,39,42,36,71,41,29,82,77,71,74,75,77,73,90,80,73,74,94,130